Protein AF-A0A418D799-F1 (afdb_monomer)

Foldseek 3Di:
DLCQLQPPDLVCQQVVVRDNVSNVVVLVVVLVCLLVVAADAFAFNRLCQDPVVRGRFQVPSLVRGDDDPVLVQQHSHRLSRSLSSLVSNLVSLPPCVSQDDPSSVVSSVRRNVRHLAEYEYRPWQFWDAVVDTFTDDDDPVCDDPNVVSSSVSQVVQQCQDGRNRPGSHHYTHHGFQEEDDADPDPDDDLVVSLVVRLVRQVVSLPDPVGGDDHDRDGGYDDDPVQQPDPVSVVSVVSSVVVCVVVPDDDDHVVPPDGDD

Mean predicted aligned error: 4.35 Å

Radius of gyration: 18.44 Å; Cα contacts (8 Å, |Δi|>4): 401; chains: 1; bounding box: 43×44×49 Å

Solvent-accessible surface area (backbone atoms only — not comparable to full-atom values): 14493 Å² total; per-residue (Å²): 75,34,26,49,43,19,30,95,48,67,66,17,35,32,66,68,57,49,41,73,74,28,30,60,53,42,50,53,53,50,52,50,42,28,66,73,67,46,78,44,56,21,30,21,22,59,48,36,56,33,82,89,80,72,43,64,33,69,75,58,38,42,78,67,42,53,68,59,76,95,50,47,85,35,54,54,52,62,50,28,32,31,41,51,10,38,49,54,48,50,64,68,63,64,52,64,87,78,38,86,44,73,67,36,44,51,33,49,53,50,27,56,52,32,32,64,37,28,30,34,60,60,96,44,42,34,31,34,50,73,97,42,79,42,74,50,92,69,53,84,84,44,41,68,73,44,36,51,53,53,51,50,29,46,52,49,37,43,62,13,70,50,63,84,46,96,56,59,57,44,26,35,27,52,43,44,57,34,76,55,78,67,79,88,59,94,80,73,62,58,68,62,49,32,55,48,53,45,48,54,48,57,54,44,60,77,37,93,79,46,66,52,80,90,56,100,63,80,44,75,40,69,63,71,80,62,39,79,44,71,74,48,39,48,39,56,54,50,30,52,51,49,39,44,74,74,69,50,84,89,83,55,78,94,70,54,88,71,67,126

Structure (mmCIF, N/CA/C/O backbone):
data_AF-A0A418D799-F1
#
_entry.id   AF-A0A418D799-F1
#
loop_
_atom_site.group_PDB
_atom_site.id
_atom_site.type_symbol
_atom_site.label_atom_id
_atom_site.label_alt_id
_atom_site.label_comp_id
_atom_site.label_asym_id
_atom_site.label_entity_id
_atom_site.label_seq_id
_atom_site.pdbx_PDB_ins_code
_atom_site.Cartn_x
_atom_site.Cartn_y
_atom_site.Cartn_z
_atom_site.occupancy
_atom_site.B_iso_or_equiv
_atom_site.auth_seq_id
_atom_site.auth_comp_id
_atom_site.auth_asym_id
_atom_site.auth_atom_id
_atom_site.pdbx_PDB_model_num
ATOM 1 N N . SER A 1 1 ? 5.001 -4.740 -0.977 1.00 80.88 1 SER A N 1
ATOM 2 C CA . SER A 1 1 ? 6.138 -4.333 -1.824 1.00 80.88 1 SER A CA 1
ATOM 3 C C . SER A 1 1 ? 6.707 -5.580 -2.475 1.00 80.88 1 SER A C 1
ATOM 5 O O . SER A 1 1 ? 6.691 -6.620 -1.820 1.00 80.88 1 SER A O 1
ATOM 7 N N . GLY A 1 2 ? 7.163 -5.508 -3.728 1.00 79.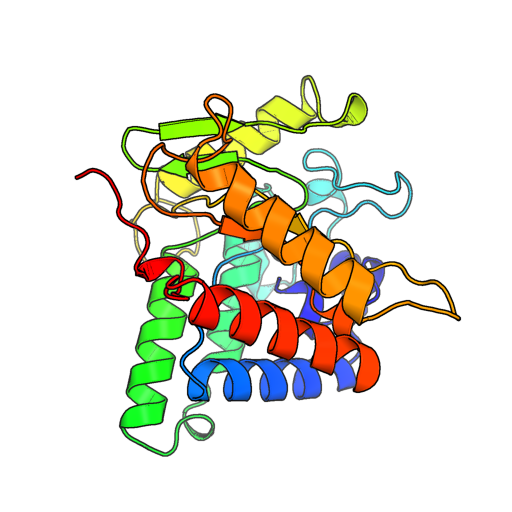19 2 GLY A N 1
ATOM 8 C CA . GLY A 1 2 ? 7.756 -6.660 -4.426 1.00 79.19 2 GLY A CA 1
ATOM 9 C C . GLY A 1 2 ? 9.005 -7.211 -3.723 1.00 79.19 2 GLY A C 1
ATOM 10 O O . GLY A 1 2 ? 9.213 -8.420 -3.670 1.00 79.19 2 GLY A O 1
ATOM 11 N N . TYR A 1 3 ? 9.732 -6.325 -3.049 1.00 81.44 3 TYR A N 1
ATOM 12 C CA . TYR A 1 3 ? 10.806 -6.566 -2.091 1.00 81.44 3 TYR A CA 1
ATOM 13 C C . TYR A 1 3 ? 10.576 -7.758 -1.152 1.00 81.44 3 TYR A C 1
ATOM 15 O O . TYR A 1 3 ? 11.492 -8.555 -0.954 1.00 81.44 3 TYR A O 1
ATOM 23 N N . ASN A 1 4 ? 9.356 -7.931 -0.631 1.00 83.50 4 ASN A N 1
ATOM 24 C CA . ASN A 1 4 ? 9.053 -8.971 0.357 1.00 83.50 4 ASN A CA 1
ATOM 25 C C . ASN A 1 4 ? 9.275 -10.393 -0.188 1.00 83.50 4 ASN A C 1
ATOM 27 O O . ASN A 1 4 ? 9.565 -11.303 0.583 1.00 83.50 4 ASN A O 1
ATOM 31 N N . PHE A 1 5 ? 9.196 -10.585 -1.509 1.00 87.75 5 PHE A N 1
ATOM 32 C CA . PHE A 1 5 ? 9.493 -11.869 -2.151 1.00 87.75 5 PHE A CA 1
ATOM 33 C C . PHE A 1 5 ? 10.989 -12.209 -2.181 1.00 87.75 5 PHE A C 1
ATOM 35 O O . PHE A 1 5 ? 11.349 -13.354 -2.436 1.00 87.75 5 PHE A O 1
ATOM 42 N N . CYS A 1 6 ? 11.864 -11.234 -1.926 1.00 84.50 6 CYS A N 1
ATOM 43 C CA . CYS A 1 6 ? 13.313 -11.413 -1.903 1.00 84.50 6 CYS A CA 1
ATOM 44 C C . CYS A 1 6 ? 13.902 -11.515 -0.491 1.00 84.50 6 CYS A C 1
ATOM 46 O O . CYS A 1 6 ? 15.067 -11.895 -0.352 1.00 84.50 6 CYS A O 1
ATOM 48 N N . GLY A 1 7 ? 13.110 -11.229 0.546 1.00 80.31 7 GLY A N 1
ATOM 49 C CA . GLY A 1 7 ? 13.514 -11.268 1.951 1.00 80.31 7 GLY A CA 1
ATOM 50 C C . GLY A 1 7 ? 13.282 -9.942 2.675 1.00 80.31 7 GLY A C 1
ATOM 51 O O . GLY A 1 7 ? 12.790 -8.983 2.094 1.00 80.31 7 GLY A O 1
ATOM 52 N N . GLN A 1 8 ? 13.643 -9.904 3.960 1.00 67.81 8 GLN A N 1
ATOM 53 C CA . GLN A 1 8 ? 13.502 -8.726 4.833 1.00 67.81 8 GLN A CA 1
ATOM 54 C C . GLN A 1 8 ? 14.757 -7.836 4.888 1.00 67.81 8 GLN A C 1
ATOM 56 O O . GLN A 1 8 ? 14.829 -6.918 5.701 1.00 67.81 8 GLN A O 1
ATOM 61 N N . GLU A 1 9 ? 15.742 -8.095 4.031 1.00 68.94 9 GLU A N 1
ATOM 62 C CA . GLU A 1 9 ? 16.960 -7.292 3.909 1.00 68.94 9 GLU A CA 1
ATOM 63 C C . GLU A 1 9 ? 16.830 -6.392 2.679 1.00 68.94 9 GLU A C 1
ATOM 65 O O . GLU A 1 9 ? 16.842 -6.906 1.560 1.00 68.94 9 GLU A O 1
ATOM 70 N N . THR A 1 10 ? 16.720 -5.068 2.842 1.00 62.09 10 THR A N 1
ATOM 71 C CA . THR A 1 10 ? 16.542 -4.127 1.714 1.00 62.09 10 THR A CA 1
ATOM 72 C C . THR A 1 10 ? 17.578 -4.332 0.602 1.00 62.09 10 THR A C 1
ATOM 74 O O . THR A 1 10 ? 17.259 -4.264 -0.586 1.00 62.09 10 THR A O 1
ATOM 77 N N . ASP A 1 11 ? 18.814 -4.670 0.967 1.00 71.44 11 ASP A N 1
ATOM 78 C CA . ASP A 1 11 ? 19.890 -4.937 0.011 1.00 71.44 11 ASP A CA 1
ATOM 79 C C . ASP A 1 11 ? 19.620 -6.147 -0.899 1.00 71.44 11 ASP A C 1
ATOM 81 O O . ASP A 1 11 ? 20.189 -6.221 -1.995 1.00 71.44 11 ASP A O 1
ATOM 85 N N . ALA A 1 12 ? 18.761 -7.083 -0.483 1.00 73.44 12 ALA A N 1
ATOM 86 C CA . ALA A 1 12 ? 18.434 -8.284 -1.241 1.00 73.44 12 ALA A CA 1
ATOM 87 C C . ALA A 1 12 ? 17.726 -7.940 -2.554 1.00 73.44 12 ALA A C 1
ATOM 89 O O . ALA A 1 12 ? 18.164 -8.393 -3.611 1.00 73.44 12 ALA A O 1
ATOM 90 N N . ILE A 1 13 ? 16.687 -7.099 -2.527 1.00 72.06 13 ILE A N 1
ATOM 91 C CA . ILE A 1 13 ? 15.975 -6.720 -3.758 1.00 72.06 13 ILE A CA 1
ATOM 92 C C . ILE A 1 13 ? 16.814 -5.771 -4.616 1.00 72.06 13 ILE A C 1
ATOM 94 O O . ILE A 1 13 ? 16.947 -5.984 -5.818 1.00 72.06 13 ILE A O 1
ATOM 98 N N . VAL A 1 14 ? 17.469 -4.782 -3.994 1.00 76.88 14 VAL A N 1
ATOM 99 C CA . VAL A 1 14 ? 18.254 -3.751 -4.696 1.00 76.88 14 VAL A CA 1
ATOM 100 C C . VAL A 1 14 ? 19.392 -4.374 -5.507 1.00 76.88 14 VAL A C 1
ATOM 102 O O . VAL A 1 14 ? 19.740 -3.879 -6.579 1.00 76.88 14 VAL A O 1
ATOM 105 N N . ASN A 1 15 ? 19.949 -5.491 -5.031 1.00 81.12 15 ASN A N 1
ATOM 106 C CA . ASN A 1 15 ? 21.057 -6.187 -5.678 1.00 81.12 15 ASN A CA 1
ATOM 107 C C . ASN A 1 15 ? 20.672 -7.505 -6.370 1.00 81.12 15 ASN A C 1
ATOM 109 O O . ASN A 1 15 ? 21.580 -8.177 -6.868 1.00 81.12 15 ASN A O 1
ATOM 113 N N . LEU A 1 16 ? 19.383 -7.870 -6.407 1.00 80.88 16 LEU A N 1
ATOM 114 C CA . LEU A 1 16 ? 18.879 -9.175 -6.870 1.00 80.88 16 LEU A CA 1
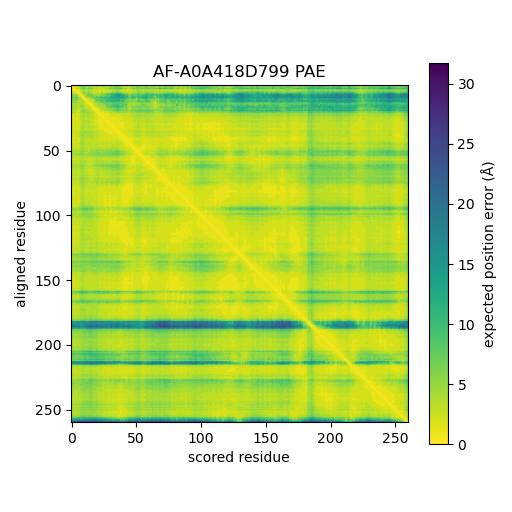ATOM 115 C C . LEU A 1 16 ? 19.523 -10.377 -6.146 1.00 80.88 16 LEU A C 1
ATOM 117 O O . LEU A 1 16 ? 19.785 -11.421 -6.737 1.00 80.88 16 LEU A O 1
ATOM 121 N N . LYS A 1 17 ? 19.800 -10.228 -4.849 1.00 83.56 17 LYS A N 1
ATOM 122 C CA . LYS A 1 17 ? 20.312 -11.274 -3.949 1.00 83.56 17 LYS A CA 1
ATOM 123 C C . LYS A 1 17 ? 19.181 -11.855 -3.096 1.00 83.56 17 LYS A C 1
ATOM 125 O O . LYS A 1 17 ? 19.252 -11.858 -1.871 1.00 83.56 17 LYS A O 1
ATOM 130 N N . CYS A 1 18 ? 18.118 -12.290 -3.760 1.00 82.25 18 CYS A N 1
ATOM 131 C CA . CYS A 1 18 ? 16.901 -12.767 -3.117 1.00 82.25 18 CYS A CA 1
ATOM 132 C C . CYS A 1 18 ? 17.140 -14.093 -2.381 1.00 82.25 18 CYS A C 1
ATOM 134 O O . CYS A 1 18 ? 17.781 -14.994 -2.920 1.00 8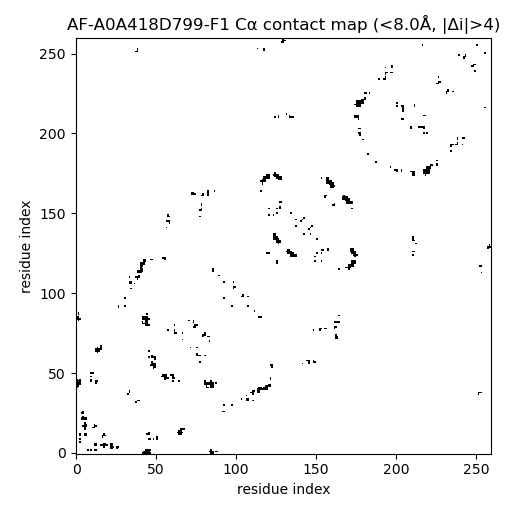2.25 18 CYS A O 1
ATOM 136 N N . ASN A 1 19 ? 16.602 -14.225 -1.166 1.00 84.50 19 ASN A N 1
ATOM 137 C CA . ASN A 1 19 ? 16.543 -15.505 -0.465 1.00 84.50 19 ASN A CA 1
ATOM 138 C C . ASN A 1 19 ? 15.403 -16.350 -1.063 1.00 84.50 19 ASN A C 1
ATOM 140 O O . ASN A 1 19 ? 14.245 -15.963 -0.902 1.00 84.50 19 ASN A O 1
ATOM 144 N N . PRO A 1 20 ? 15.678 -17.509 -1.691 1.00 80.19 20 PRO A N 1
ATOM 145 C CA . PRO A 1 20 ? 14.628 -18.330 -2.292 1.00 80.19 20 PRO A CA 1
ATOM 146 C C . PRO A 1 20 ? 13.534 -18.747 -1.298 1.00 80.19 20 PRO A C 1
ATOM 148 O O . PRO A 1 20 ? 12.362 -18.763 -1.653 1.00 80.19 20 PRO A O 1
ATOM 151 N N . ALA A 1 21 ? 13.886 -18.999 -0.031 1.00 85.31 21 ALA A N 1
ATOM 152 C CA . ALA A 1 21 ? 12.919 -19.389 1.001 1.00 85.31 21 ALA A CA 1
ATOM 153 C C . ALA A 1 21 ? 11.958 -18.251 1.404 1.00 85.31 21 ALA A C 1
ATOM 155 O O . ALA A 1 21 ? 10.887 -18.503 1.965 1.00 85.31 21 ALA A O 1
ATOM 156 N N . ALA A 1 22 ? 12.327 -16.995 1.127 1.00 87.00 22 ALA A N 1
ATOM 157 C CA . ALA A 1 22 ? 11.457 -15.852 1.383 1.00 87.00 22 ALA A CA 1
ATOM 158 C C . ALA A 1 22 ? 10.265 -15.821 0.421 1.00 87.00 22 ALA A C 1
ATOM 160 O O . ALA A 1 22 ? 9.172 -15.440 0.836 1.00 87.00 22 ALA A O 1
ATOM 161 N N . TYR A 1 23 ? 10.458 -16.263 -0.827 1.00 90.25 23 TYR A N 1
ATOM 162 C CA . TYR A 1 23 ? 9.418 -16.233 -1.851 1.00 90.25 23 TYR A CA 1
ATOM 163 C C . TYR A 1 23 ? 8.204 -17.072 -1.447 1.00 90.25 23 TYR A C 1
ATOM 165 O O . TYR A 1 23 ? 7.097 -16.543 -1.373 1.00 90.25 23 TYR A O 1
ATOM 173 N N . ASP A 1 24 ? 8.417 -18.350 -1.122 1.00 90.62 24 ASP A N 1
ATOM 174 C CA . ASP A 1 24 ? 7.328 -19.277 -0.792 1.00 90.62 24 ASP A CA 1
ATOM 175 C C . ASP A 1 24 ? 6.557 -18.818 0.447 1.00 90.62 24 ASP A C 1
ATOM 177 O O . ASP A 1 24 ? 5.327 -18.825 0.462 1.00 90.62 24 ASP A O 1
ATOM 181 N N . THR A 1 25 ? 7.278 -18.349 1.470 1.00 90.19 25 THR A N 1
ATOM 182 C CA . THR A 1 25 ? 6.668 -17.831 2.700 1.00 90.19 25 THR A CA 1
ATOM 183 C C . THR A 1 25 ? 5.824 -16.587 2.411 1.00 90.19 25 THR A C 1
ATOM 185 O O . THR A 1 25 ? 4.674 -16.502 2.842 1.00 90.19 25 THR A O 1
ATOM 188 N N . ALA A 1 26 ? 6.365 -15.630 1.649 1.00 91.75 26 ALA A N 1
ATOM 189 C CA . ALA A 1 26 ? 5.648 -14.416 1.273 1.00 91.75 26 ALA A CA 1
ATOM 190 C C . ALA A 1 26 ? 4.410 -14.730 0.419 1.00 91.75 26 ALA A C 1
ATOM 192 O O . ALA A 1 26 ? 3.346 -14.164 0.666 1.00 91.75 26 ALA A O 1
ATOM 193 N N . LEU A 1 27 ? 4.520 -15.659 -0.537 1.00 94.62 27 LEU A N 1
ATOM 194 C CA . LEU A 1 27 ? 3.404 -16.082 -1.380 1.00 94.62 27 LEU A CA 1
ATOM 195 C C . LEU A 1 27 ? 2.298 -16.746 -0.555 1.00 94.62 27 LEU A C 1
ATOM 197 O O . LEU A 1 27 ? 1.133 -16.380 -0.695 1.00 94.62 27 LEU A O 1
ATOM 201 N N . GLN A 1 28 ? 2.645 -17.676 0.337 1.00 94.31 28 GLN A N 1
ATOM 202 C CA . GLN A 1 28 ? 1.670 -18.347 1.201 1.00 94.31 28 GLN A CA 1
ATOM 203 C C . GLN A 1 28 ? 0.916 -17.353 2.092 1.00 94.31 28 GLN A C 1
ATOM 205 O O . GLN A 1 28 ? -0.315 -17.396 2.156 1.00 94.31 28 GLN A O 1
ATOM 210 N N . LEU A 1 29 ? 1.631 -16.423 2.734 1.00 93.62 29 LEU A N 1
ATOM 211 C CA . LEU A 1 29 ? 1.022 -15.387 3.574 1.00 93.62 29 LEU A CA 1
ATOM 212 C C . LEU A 1 29 ? 0.134 -14.440 2.760 1.00 93.62 29 LEU A C 1
ATOM 214 O O . LEU A 1 29 ? -0.955 -14.076 3.209 1.00 93.62 29 LEU A O 1
ATOM 218 N N . LEU A 1 30 ? 0.565 -14.063 1.555 1.00 95.94 30 LEU A N 1
ATOM 219 C CA . LEU A 1 30 ? -0.204 -13.204 0.661 1.00 95.94 30 LEU A CA 1
ATOM 220 C C . LEU A 1 30 ? -1.504 -13.880 0.205 1.00 95.94 30 LEU A C 1
ATOM 222 O O . LEU A 1 30 ? -2.572 -13.276 0.289 1.00 95.94 30 LEU A O 1
ATOM 226 N N . VAL A 1 31 ? -1.433 -15.143 -0.221 1.00 97.44 31 VAL A N 1
ATOM 227 C CA . VAL A 1 31 ? -2.607 -15.929 -0.630 1.00 97.44 31 VAL A CA 1
ATOM 228 C C . VAL A 1 31 ? -3.570 -16.100 0.541 1.00 97.44 31 VAL A C 1
ATOM 230 O O . VAL A 1 31 ? -4.765 -15.857 0.383 1.00 97.44 31 VAL A O 1
ATOM 233 N N . TRP A 1 32 ? -3.065 -16.449 1.729 1.00 96.94 32 TRP A N 1
ATOM 234 C CA . TRP A 1 32 ? -3.885 -16.545 2.939 1.00 96.94 32 TRP A CA 1
ATOM 235 C C . TRP A 1 32 ? -4.595 -15.220 3.254 1.00 96.94 32 TRP A C 1
ATOM 237 O O . TRP A 1 32 ? -5.800 -15.206 3.496 1.00 96.94 32 TRP A O 1
ATOM 247 N N . THR A 1 33 ? -3.873 -14.101 3.158 1.00 96.00 33 THR A N 1
ATOM 248 C CA . THR A 1 33 ? -4.402 -12.746 3.385 1.00 96.00 33 THR A CA 1
ATOM 249 C C . THR A 1 33 ? -5.538 -12.416 2.414 1.00 96.00 33 THR A C 1
ATOM 251 O O . THR A 1 33 ? -6.585 -11.913 2.824 1.00 96.00 33 THR A O 1
ATOM 254 N N . ILE A 1 34 ? -5.374 -12.749 1.131 1.00 97.75 34 ILE A N 1
ATOM 255 C CA . ILE A 1 34 ? -6.402 -12.534 0.104 1.00 97.75 34 ILE A CA 1
ATOM 256 C C . ILE A 1 34 ? -7.634 -13.406 0.375 1.00 97.75 34 ILE A C 1
ATOM 258 O O . ILE A 1 34 ? -8.756 -12.898 0.350 1.00 97.75 34 ILE A O 1
ATOM 262 N N . LYS A 1 35 ? -7.450 -14.696 0.691 1.00 97.56 35 LYS A N 1
ATOM 263 C CA . LYS A 1 35 ? -8.562 -15.611 1.014 1.00 97.56 35 LYS A CA 1
ATOM 264 C C . LYS A 1 35 ? -9.325 -15.192 2.274 1.00 97.56 35 LYS A C 1
ATOM 266 O O . LYS A 1 35 ? -10.529 -15.410 2.357 1.00 97.56 35 LYS A O 1
ATOM 271 N N . ALA A 1 36 ? -8.657 -14.533 3.220 1.00 96.06 36 ALA A N 1
ATOM 272 C CA . ALA A 1 36 ? -9.285 -13.941 4.400 1.00 96.06 36 ALA A CA 1
ATOM 273 C C . ALA A 1 36 ? -10.098 -12.659 4.100 1.00 96.06 36 ALA A C 1
ATOM 275 O O . ALA A 1 36 ? -10.706 -12.091 5.004 1.00 96.06 36 ALA A O 1
ATOM 276 N N . GLY A 1 37 ? -10.140 -12.199 2.843 1.00 94.88 37 GLY A N 1
ATOM 277 C CA . GLY A 1 37 ? -10.947 -11.056 2.402 1.00 94.88 37 GLY A CA 1
ATOM 278 C C . GLY A 1 37 ? -10.227 -9.705 2.453 1.00 94.88 37 GLY A C 1
ATOM 279 O O . GLY A 1 37 ? -10.831 -8.672 2.141 1.00 94.88 37 GLY A O 1
ATOM 280 N N . HIS A 1 38 ? -8.939 -9.679 2.800 1.00 96.38 38 HIS A N 1
ATOM 281 C CA . HIS A 1 38 ? -8.152 -8.451 2.754 1.00 96.38 38 HIS A CA 1
ATOM 282 C C . HIS A 1 38 ? -7.898 -8.006 1.307 1.00 96.38 38 HIS A C 1
ATOM 284 O O . HIS A 1 38 ? -7.817 -8.814 0.382 1.00 96.38 38 HIS A O 1
ATOM 290 N N . MET A 1 39 ? -7.774 -6.694 1.111 1.00 95.50 39 MET A N 1
ATOM 291 C CA . MET A 1 39 ? -7.302 -6.130 -0.153 1.00 95.50 39 MET A CA 1
ATOM 292 C C . MET A 1 39 ? -5.773 -6.051 -0.165 1.00 95.50 39 MET A C 1
ATOM 294 O O . MET A 1 39 ? -5.137 -5.979 0.888 1.00 95.50 39 MET A O 1
ATOM 298 N N . ILE A 1 40 ? -5.198 -5.951 -1.359 1.00 96.88 40 ILE A N 1
ATOM 299 C CA . ILE A 1 40 ? -3.782 -5.623 -1.555 1.00 96.88 40 ILE A CA 1
ATOM 300 C C . ILE A 1 40 ? -3.661 -4.342 -2.384 1.00 96.88 40 ILE A C 1
ATOM 302 O O . ILE A 1 40 ? -4.551 -4.021 -3.173 1.00 96.88 40 ILE A O 1
ATOM 306 N N . ALA A 1 41 ? -2.570 -3.606 -2.191 1.00 97.56 41 ALA A N 1
ATOM 307 C CA . ALA A 1 41 ? -2.285 -2.346 -2.873 1.00 97.56 41 ALA A CA 1
ATOM 308 C C . ALA A 1 41 ? -0.789 -2.249 -3.205 1.00 97.56 41 ALA A C 1
ATOM 310 O O . ALA A 1 41 ? 0.050 -2.866 -2.538 1.00 97.56 41 ALA A O 1
ATOM 311 N N . ALA A 1 42 ? -0.445 -1.463 -4.224 1.00 97.75 42 ALA A N 1
ATOM 312 C CA . ALA A 1 42 ? 0.937 -1.293 -4.649 1.00 97.75 42 ALA A CA 1
ATOM 313 C C . ALA A 1 42 ? 1.758 -0.513 -3.607 1.00 97.75 42 ALA A C 1
ATOM 315 O O . ALA A 1 42 ? 1.347 0.539 -3.115 1.00 97.75 42 ALA A O 1
ATOM 316 N N . HIS A 1 43 ? 2.955 -1.014 -3.295 1.00 96.81 43 HIS A N 1
ATOM 317 C CA . HIS A 1 43 ? 3.896 -0.377 -2.366 1.00 96.81 43 HIS A CA 1
ATOM 318 C C . HIS A 1 43 ? 5.342 -0.493 -2.867 1.00 96.81 43 HIS A C 1
ATOM 320 O O . HIS A 1 43 ? 6.245 -0.865 -2.119 1.00 96.81 43 HIS A O 1
ATOM 326 N N . SER A 1 44 ? 5.520 -0.239 -4.166 1.00 95.31 44 SER A N 1
ATOM 327 C CA . SER A 1 44 ? 6.795 -0.311 -4.890 1.00 95.31 44 SER A CA 1
ATOM 328 C C . SER A 1 44 ? 7.438 -1.705 -4.948 1.00 95.31 44 SER A C 1
ATOM 330 O O . SER A 1 44 ? 6.953 -2.653 -4.320 1.00 95.31 44 SER A O 1
ATOM 332 N N . ASP A 1 45 ? 8.479 -1.857 -5.768 1.00 92.00 45 ASP A N 1
ATOM 333 C CA . ASP A 1 45 ? 9.306 -3.066 -5.830 1.00 92.00 45 ASP A CA 1
ATOM 334 C C . ASP A 1 45 ? 10.432 -2.994 -4.797 1.00 92.00 45 ASP A C 1
ATOM 336 O O . ASP A 1 45 ? 10.636 -3.941 -4.058 1.00 92.00 45 ASP A O 1
ATOM 340 N N . SER A 1 46 ? 11.127 -1.859 -4.691 1.00 89.75 46 SER A N 1
ATOM 341 C CA . SER A 1 46 ? 12.344 -1.711 -3.871 1.00 89.75 46 SER A CA 1
ATOM 342 C C . SER A 1 46 ? 12.134 -1.090 -2.484 1.00 89.75 46 SER A C 1
ATOM 344 O O . SER A 1 46 ? 13.084 -0.953 -1.715 1.00 89.75 46 SER A O 1
ATOM 346 N N . HIS A 1 47 ? 10.919 -0.619 -2.189 1.00 92.12 47 HIS A N 1
ATOM 347 C CA . HIS A 1 47 ? 10.588 0.275 -1.072 1.00 92.12 47 HIS A CA 1
ATOM 348 C C . HIS A 1 47 ? 11.347 1.626 -1.086 1.00 92.12 47 HIS A C 1
ATOM 350 O O . HIS A 1 47 ? 11.178 2.450 -0.188 1.00 92.12 47 HIS A O 1
ATOM 356 N N . PHE A 1 48 ? 12.193 1.885 -2.089 1.00 92.62 48 PHE A N 1
ATOM 357 C CA . PHE A 1 48 ? 13.089 3.044 -2.162 1.00 92.62 48 PHE A CA 1
ATOM 358 C C . PHE A 1 48 ? 13.973 3.252 -0.927 1.00 92.62 48 PHE A C 1
ATOM 360 O O . PHE A 1 48 ? 14.465 4.359 -0.735 1.00 92.62 48 PHE A O 1
ATOM 367 N N . TYR A 1 49 ? 14.174 2.249 -0.071 1.00 89.69 49 TYR A N 1
ATOM 368 C CA . TYR A 1 49 ? 14.944 2.433 1.157 1.00 89.69 49 TYR A CA 1
ATOM 369 C C . TYR A 1 49 ? 16.447 2.432 0.858 1.00 89.69 49 TYR A C 1
ATOM 371 O O . TYR A 1 49 ? 16.991 1.450 0.362 1.00 89.69 49 TYR A O 1
ATOM 379 N N . ASP A 1 50 ? 17.120 3.537 1.167 1.00 88.94 50 ASP A N 1
ATOM 380 C CA . ASP A 1 50 ? 18.572 3.649 1.095 1.00 88.94 50 ASP A CA 1
ATOM 381 C C . ASP A 1 50 ? 19.164 3.292 2.462 1.00 88.94 50 ASP A C 1
ATOM 383 O O . ASP A 1 50 ? 19.102 4.075 3.415 1.00 88.94 50 ASP A O 1
ATOM 387 N N . ALA A 1 51 ? 19.755 2.099 2.556 1.00 84.19 51 ALA A N 1
ATOM 388 C CA . ALA A 1 51 ? 20.375 1.606 3.783 1.00 84.19 51 ALA A CA 1
ATOM 389 C C . ALA A 1 51 ? 21.546 2.481 4.262 1.00 84.19 51 ALA A C 1
ATOM 391 O O . ALA A 1 51 ? 21.810 2.534 5.462 1.00 84.19 51 ALA A O 1
ATOM 392 N N . ARG A 1 52 ? 22.232 3.200 3.359 1.00 85.06 52 ARG A N 1
ATOM 393 C CA . ARG A 1 52 ? 23.337 4.102 3.728 1.00 85.06 52 ARG A CA 1
ATOM 394 C C . ARG A 1 52 ? 22.819 5.385 4.359 1.00 85.06 52 ARG A C 1
ATOM 396 O O . ARG A 1 52 ? 23.441 5.907 5.278 1.00 85.06 52 ARG A O 1
ATOM 403 N N . ALA A 1 53 ? 21.701 5.890 3.851 1.00 85.75 53 ALA A N 1
ATOM 404 C CA . ALA A 1 53 ? 21.079 7.107 4.350 1.00 85.75 53 ALA A CA 1
ATOM 405 C C . ALA A 1 53 ? 20.166 6.849 5.566 1.00 85.75 53 ALA A C 1
ATOM 407 O O . ALA A 1 53 ? 19.945 7.747 6.376 1.00 85.75 53 ALA A O 1
ATOM 408 N N . GLY A 1 54 ? 19.650 5.624 5.719 1.00 87.31 54 GLY A N 1
ATOM 409 C CA . GLY A 1 54 ? 18.688 5.260 6.763 1.00 87.31 54 GLY A CA 1
ATOM 410 C C . GLY A 1 54 ? 17.268 5.755 6.470 1.00 87.31 54 GLY A C 1
ATOM 411 O O . GLY A 1 54 ? 16.464 5.948 7.385 1.00 87.31 54 GLY A O 1
ATOM 412 N N . PHE A 1 55 ? 16.954 6.028 5.202 1.00 89.31 55 PHE A N 1
ATOM 413 C CA . PHE A 1 55 ? 15.655 6.541 4.786 1.00 89.31 55 PHE A CA 1
ATOM 414 C C . PHE A 1 55 ? 15.286 6.194 3.345 1.00 89.31 55 PHE A C 1
ATOM 416 O O . PHE A 1 55 ? 16.148 5.857 2.541 1.00 89.31 55 PHE A O 1
ATOM 423 N N . CYS A 1 56 ? 13.998 6.321 3.000 1.00 93.12 56 CYS A N 1
ATOM 424 C CA . CYS A 1 56 ? 13.585 6.246 1.603 1.00 93.12 56 CYS A CA 1
ATOM 425 C C . CYS A 1 56 ? 14.177 7.400 0.779 1.00 93.12 56 CYS A C 1
ATOM 427 O O . CYS A 1 56 ? 14.091 8.547 1.207 1.00 93.12 56 CYS A O 1
ATOM 429 N N . ASN A 1 57 ? 14.721 7.116 -0.402 1.00 94.38 57 ASN A N 1
ATOM 430 C CA . ASN A 1 57 ? 15.328 8.096 -1.299 1.00 94.38 57 ASN A CA 1
ATOM 431 C C . ASN A 1 57 ? 14.880 7.832 -2.746 1.00 94.38 57 ASN A C 1
ATOM 433 O O . ASN A 1 57 ? 15.332 6.885 -3.394 1.00 94.38 57 ASN A O 1
ATOM 437 N N . TYR A 1 58 ? 13.966 8.661 -3.243 1.00 96.25 58 TYR A N 1
ATOM 438 C CA . TYR A 1 58 ? 13.331 8.477 -4.550 1.00 96.25 58 TYR A CA 1
ATOM 439 C C . TYR A 1 58 ? 14.223 8.944 -5.703 1.00 96.25 58 TYR A C 1
ATOM 441 O O . TYR A 1 58 ? 13.998 8.536 -6.838 1.00 96.25 58 TYR A O 1
ATOM 449 N N . LEU A 1 59 ? 15.231 9.777 -5.444 1.00 94.62 59 LEU A N 1
ATOM 450 C CA . LEU A 1 59 ? 16.187 10.220 -6.459 1.00 94.62 59 LEU A CA 1
ATOM 451 C C . LEU A 1 59 ? 17.290 9.184 -6.691 1.00 94.62 59 LEU A C 1
ATOM 453 O O . LEU A 1 59 ? 17.633 8.872 -7.831 1.00 94.62 59 LEU A O 1
ATOM 457 N N . THR A 1 60 ? 17.844 8.640 -5.610 1.00 92.44 60 THR A N 1
ATOM 458 C CA . THR A 1 60 ? 19.019 7.764 -5.661 1.00 92.44 60 THR A CA 1
ATOM 459 C C . THR A 1 60 ? 18.635 6.330 -5.984 1.00 92.44 60 THR A C 1
ATOM 461 O O . THR A 1 60 ? 19.241 5.720 -6.871 1.00 92.44 60 THR A O 1
ATOM 464 N N . MET A 1 61 ? 17.625 5.778 -5.303 1.00 91.75 61 MET A N 1
ATOM 465 C CA . MET A 1 61 ? 17.322 4.345 -5.383 1.00 91.75 61 MET A CA 1
ATOM 466 C C . MET A 1 61 ? 16.992 3.835 -6.790 1.00 91.75 61 MET A C 1
ATOM 468 O O . MET A 1 61 ? 17.508 2.771 -7.140 1.00 91.75 61 MET A O 1
ATOM 472 N N . PRO A 1 62 ? 16.260 4.572 -7.648 1.00 90.62 62 PRO A N 1
ATOM 473 C CA . PRO A 1 62 ? 16.098 4.221 -9.063 1.00 90.62 62 PRO A CA 1
ATOM 474 C C . PRO A 1 62 ? 17.400 3.924 -9.817 1.00 90.62 62 PRO A C 1
ATOM 476 O O . PRO A 1 62 ? 17.444 3.042 -10.674 1.00 90.62 62 PRO A O 1
ATOM 479 N N . SER A 1 63 ? 18.471 4.663 -9.512 1.00 87.62 63 SER A N 1
ATOM 480 C CA . SER A 1 63 ? 19.745 4.555 -10.232 1.00 87.62 63 SER A CA 1
ATOM 481 C C . SER A 1 63 ? 20.598 3.368 -9.780 1.00 87.62 63 SER A C 1
ATOM 483 O O . SER A 1 63 ? 21.361 2.822 -10.577 1.00 87.62 63 SER A O 1
ATOM 485 N N . VAL A 1 64 ? 20.448 2.945 -8.521 1.00 88.38 64 VAL A N 1
ATOM 486 C CA . VAL A 1 64 ? 21.249 1.870 -7.913 1.00 88.38 64 VAL A CA 1
ATOM 487 C C . VAL A 1 64 ? 20.515 0.533 -7.841 1.00 88.38 64 VAL A C 1
ATOM 489 O O . VAL A 1 64 ? 21.157 -0.505 -7.694 1.00 88.38 64 VAL A O 1
ATOM 492 N N . THR A 1 65 ? 19.189 0.538 -7.981 1.00 88.38 65 THR A N 1
ATOM 493 C CA . THR A 1 65 ? 18.377 -0.681 -7.977 1.00 88.38 65 THR A CA 1
ATOM 494 C C . THR A 1 65 ? 18.591 -1.462 -9.267 1.00 88.38 65 THR A C 1
ATOM 496 O O . THR A 1 65 ? 18.378 -0.968 -10.381 1.00 88.38 65 THR A O 1
ATOM 499 N N . LYS A 1 66 ? 19.007 -2.719 -9.119 1.00 90.50 66 LYS A N 1
ATOM 500 C CA . LYS A 1 66 ? 19.019 -3.681 -10.216 1.00 90.50 66 LYS A CA 1
ATOM 501 C C . LYS A 1 66 ? 17.594 -4.133 -10.503 1.00 90.50 66 LYS A C 1
ATOM 503 O O . LYS A 1 66 ? 16.861 -4.519 -9.601 1.00 90.50 66 LYS A O 1
ATOM 508 N N . VAL A 1 67 ? 17.224 -4.093 -11.776 1.00 90.69 67 VAL A N 1
ATOM 509 C CA . VAL A 1 67 ? 15.910 -4.519 -12.260 1.00 90.69 67 VAL A CA 1
ATOM 510 C C . VAL A 1 67 ? 16.083 -5.855 -12.965 1.00 90.69 67 VAL A C 1
ATOM 512 O O . VAL A 1 67 ? 17.004 -5.996 -13.765 1.00 90.69 67 VAL A O 1
ATOM 515 N N . GLU A 1 68 ? 15.222 -6.826 -12.662 1.00 89.25 68 GLU A N 1
ATOM 516 C CA . GLU A 1 68 ? 15.199 -8.102 -13.383 1.00 89.25 68 GLU A CA 1
ATOM 517 C C . GLU A 1 68 ? 14.916 -7.882 -14.867 1.00 89.25 68 GLU A C 1
ATOM 519 O O . GLU A 1 68 ? 14.058 -7.073 -15.225 1.00 89.25 68 GLU A O 1
ATOM 524 N N . ASP A 1 69 ? 15.583 -8.650 -15.728 1.00 92.25 69 ASP A N 1
ATOM 525 C CA . ASP A 1 69 ? 15.510 -8.478 -17.183 1.00 92.25 69 ASP A CA 1
ATOM 526 C C . ASP A 1 69 ? 14.067 -8.473 -17.706 1.00 92.25 69 ASP A C 1
ATOM 528 O O . ASP A 1 69 ? 13.712 -7.644 -18.546 1.00 92.25 69 ASP A O 1
ATOM 532 N N . LYS A 1 70 ? 13.194 -9.325 -17.148 1.00 92.50 70 LYS A N 1
ATOM 533 C CA . LYS A 1 70 ? 11.778 -9.394 -17.542 1.00 92.50 70 LYS A CA 1
ATOM 534 C C . LYS A 1 70 ? 10.989 -8.101 -17.290 1.00 92.50 70 LYS A C 1
ATOM 536 O O . LYS A 1 70 ? 9.991 -7.860 -17.966 1.00 92.50 70 LYS A O 1
ATOM 541 N N . TYR A 1 71 ? 11.446 -7.252 -16.369 1.00 93.62 71 TYR A N 1
ATOM 542 C CA . TYR A 1 71 ? 10.818 -5.972 -16.034 1.00 93.62 71 TYR A CA 1
ATOM 543 C C . TYR A 1 71 ? 11.594 -4.755 -16.548 1.00 93.62 71 TYR A C 1
ATOM 545 O O . TYR A 1 71 ? 11.140 -3.625 -16.366 1.00 93.62 71 TYR A O 1
ATOM 553 N N . ALA A 1 72 ? 12.748 -4.947 -17.195 1.00 92.88 72 ALA A N 1
ATOM 554 C CA . ALA A 1 72 ? 13.613 -3.848 -17.623 1.00 92.88 72 ALA A CA 1
ATOM 555 C C . ALA A 1 72 ? 12.905 -2.867 -18.575 1.00 92.88 72 ALA A C 1
ATOM 557 O O . ALA A 1 72 ? 13.130 -1.659 -18.498 1.00 92.88 72 ALA A O 1
ATOM 558 N N . LYS A 1 73 ? 12.002 -3.378 -19.425 1.00 95.62 73 LYS A N 1
ATOM 559 C CA . LYS A 1 73 ? 11.203 -2.561 -20.352 1.00 95.62 73 LYS A CA 1
ATOM 560 C C . LYS A 1 73 ? 10.280 -1.561 -19.650 1.00 95.62 73 LYS A C 1
ATOM 562 O O . LYS A 1 73 ? 9.947 -0.550 -20.248 1.00 95.62 73 LYS A O 1
ATOM 567 N N . CYS A 1 74 ? 9.909 -1.815 -18.394 1.00 95.25 74 CYS A N 1
ATOM 568 C CA . CYS A 1 74 ? 8.961 -0.983 -17.659 1.00 95.25 74 CYS A CA 1
ATOM 569 C C . CYS A 1 74 ? 9.559 0.347 -17.196 1.00 95.25 74 CYS A C 1
ATOM 571 O O . CYS A 1 74 ? 8.831 1.160 -16.654 1.00 95.25 74 CYS A O 1
ATOM 573 N N . GLY A 1 75 ? 10.866 0.566 -17.384 1.00 94.38 75 GLY A N 1
ATOM 574 C CA . GLY A 1 75 ? 11.569 1.765 -16.937 1.00 94.38 75 GLY A CA 1
ATOM 575 C C . GLY A 1 75 ? 12.272 1.566 -15.597 1.00 94.38 75 GLY A C 1
ATOM 576 O O . GLY A 1 75 ? 12.239 0.482 -15.012 1.00 94.38 75 GLY A O 1
ATOM 577 N N . LYS A 1 76 ? 12.949 2.617 -15.118 1.00 93.75 76 LYS A N 1
ATOM 578 C CA . LYS A 1 76 ? 13.690 2.631 -13.840 1.00 93.75 76 LYS A CA 1
ATOM 579 C C . LYS A 1 76 ? 13.264 3.736 -12.886 1.00 93.75 76 LYS A C 1
ATOM 581 O O . LYS A 1 76 ? 13.625 3.668 -11.720 1.00 93.75 76 LYS A O 1
ATOM 586 N N . ASP A 1 77 ? 12.514 4.722 -13.361 1.00 96.06 77 ASP A N 1
ATOM 587 C CA . ASP A 1 77 ? 12.020 5.819 -12.533 1.00 96.06 77 ASP A CA 1
ATOM 588 C C . ASP A 1 77 ? 11.117 5.323 -11.374 1.00 96.06 77 ASP A C 1
ATOM 590 O O . ASP A 1 77 ? 10.711 4.152 -11.336 1.00 96.06 77 ASP A O 1
ATOM 594 N N . PRO A 1 78 ? 10.808 6.190 -10.395 1.00 96.81 78 PRO A N 1
ATOM 595 C CA . PRO A 1 78 ? 10.038 5.779 -9.226 1.00 96.81 78 PRO A CA 1
ATOM 596 C C . PRO A 1 78 ? 8.623 5.270 -9.523 1.00 96.81 78 PRO A C 1
ATOM 598 O O . PRO A 1 78 ? 8.175 4.327 -8.876 1.00 96.81 78 PRO A O 1
ATOM 601 N N . TRP A 1 79 ? 7.903 5.834 -10.498 1.00 97.62 79 TRP A N 1
ATOM 602 C CA . TRP A 1 79 ? 6.570 5.319 -10.839 1.00 97.62 79 TRP A CA 1
ATOM 603 C C . TRP A 1 79 ? 6.658 3.953 -11.526 1.00 97.62 79 TRP A C 1
ATOM 605 O O . TRP A 1 79 ? 5.825 3.086 -11.272 1.00 97.62 79 TRP A O 1
ATOM 615 N N . SER A 1 80 ? 7.714 3.704 -12.299 1.00 96.88 80 SER A N 1
ATOM 616 C CA . SER A 1 80 ? 8.021 2.384 -12.846 1.00 96.88 80 SER A CA 1
ATOM 617 C C . SER A 1 80 ? 8.333 1.374 -11.740 1.00 96.88 80 SER A C 1
ATOM 619 O O . SER A 1 80 ? 7.924 0.224 -11.845 1.00 96.88 80 SER A O 1
ATOM 621 N N . ASP A 1 81 ? 8.992 1.770 -10.642 1.00 96.31 81 ASP A N 1
ATOM 622 C CA . ASP A 1 81 ? 9.198 0.883 -9.478 1.00 96.31 81 ASP A CA 1
ATOM 623 C C . ASP A 1 81 ? 7.878 0.452 -8.827 1.00 96.31 81 ASP A C 1
ATOM 625 O O . ASP A 1 81 ? 7.741 -0.698 -8.413 1.00 96.31 81 ASP A O 1
ATOM 629 N N . MET A 1 82 ? 6.877 1.337 -8.803 1.00 97.81 82 MET A N 1
ATOM 630 C CA . MET A 1 82 ? 5.515 0.990 -8.382 1.00 97.81 82 MET A CA 1
ATOM 631 C C . MET A 1 82 ? 4.896 -0.070 -9.295 1.00 97.81 82 MET A C 1
ATOM 633 O O . MET A 1 82 ? 4.368 -1.064 -8.793 1.00 97.81 82 MET A O 1
ATOM 637 N N . VAL A 1 83 ? 5.019 0.104 -10.616 1.00 97.56 83 VAL A N 1
ATOM 638 C CA . VAL A 1 83 ? 4.523 -0.860 -11.612 1.00 97.56 83 VAL A CA 1
ATOM 639 C C . VAL A 1 83 ? 5.228 -2.206 -11.491 1.00 97.56 83 VAL A C 1
ATOM 641 O O . VAL A 1 83 ? 4.554 -3.228 -11.400 1.00 97.56 83 VAL A O 1
ATOM 644 N N . ARG A 1 84 ? 6.563 -2.236 -11.418 1.00 96.12 84 ARG A N 1
ATOM 645 C CA . ARG A 1 84 ? 7.331 -3.487 -11.288 1.00 96.12 84 ARG A CA 1
ATOM 646 C C . ARG A 1 84 ? 6.962 -4.265 -10.028 1.00 96.12 84 ARG A C 1
ATOM 648 O O . ARG A 1 84 ? 6.786 -5.479 -10.092 1.00 96.12 84 ARG A O 1
ATOM 655 N N . GLY A 1 85 ? 6.786 -3.571 -8.902 1.00 95.00 85 GLY A N 1
ATOM 656 C CA . GLY A 1 85 ? 6.372 -4.203 -7.651 1.00 95.00 85 GLY A CA 1
ATOM 657 C C . GLY A 1 85 ? 4.979 -4.826 -7.748 1.00 95.00 85 GLY A C 1
ATOM 658 O O . GLY A 1 85 ? 4.766 -5.926 -7.239 1.00 95.00 85 GLY A O 1
ATOM 659 N N . ALA A 1 86 ? 4.045 -4.153 -8.428 1.00 97.38 86 ALA A N 1
ATOM 660 C CA . ALA A 1 86 ? 2.714 -4.688 -8.695 1.00 97.38 86 ALA A CA 1
ATOM 661 C C . ALA A 1 86 ? 2.751 -5.877 -9.669 1.00 97.38 86 ALA A C 1
ATOM 663 O O . ALA A 1 86 ? 2.165 -6.907 -9.360 1.00 97.38 86 ALA A O 1
ATOM 664 N N . LEU A 1 87 ? 3.514 -5.799 -10.766 1.00 96.38 87 LEU A N 1
ATOM 665 C CA . LEU A 1 87 ? 3.705 -6.922 -11.697 1.00 96.38 87 LEU A CA 1
ATOM 666 C C . LEU A 1 87 ? 4.254 -8.158 -10.995 1.00 96.38 87 LEU A C 1
ATOM 668 O O . LEU A 1 87 ? 3.752 -9.252 -11.205 1.00 96.38 87 LEU A O 1
ATOM 672 N N . ARG A 1 88 ? 5.258 -7.996 -10.126 1.00 94.06 88 ARG A N 1
ATOM 673 C CA . ARG A 1 88 ? 5.829 -9.121 -9.377 1.00 94.06 88 ARG A CA 1
ATOM 674 C C . ARG A 1 88 ? 4.789 -9.816 -8.504 1.00 94.06 88 ARG A C 1
ATOM 676 O O . ARG A 1 88 ? 4.821 -11.038 -8.387 1.00 94.06 88 ARG A O 1
ATOM 683 N N . ILE A 1 89 ? 3.903 -9.043 -7.880 1.00 95.62 89 ILE A N 1
ATOM 684 C CA . ILE A 1 89 ? 2.806 -9.587 -7.082 1.00 95.62 89 ILE A CA 1
ATOM 685 C C . ILE A 1 89 ? 1.785 -10.288 -7.988 1.00 95.62 89 ILE A C 1
ATOM 687 O O . ILE A 1 89 ? 1.411 -11.416 -7.691 1.00 95.62 89 ILE A O 1
ATOM 691 N N . ASP A 1 90 ? 1.370 -9.657 -9.084 1.00 96.38 90 ASP A N 1
ATOM 692 C CA . ASP A 1 90 ? 0.395 -10.211 -10.031 1.00 96.38 90 ASP A CA 1
ATOM 693 C C . ASP A 1 90 ? 0.893 -11.535 -10.648 1.00 96.38 90 ASP A C 1
ATOM 695 O O . ASP A 1 90 ? 0.225 -12.563 -10.554 1.00 96.38 90 ASP A O 1
ATOM 699 N N . ASP A 1 91 ? 2.144 -11.560 -11.127 1.00 94.81 91 ASP A N 1
ATOM 700 C CA . ASP A 1 91 ? 2.834 -12.757 -11.630 1.00 94.81 91 ASP A CA 1
ATOM 701 C C . ASP A 1 91 ? 2.820 -13.903 -10.601 1.00 94.81 91 ASP A C 1
ATOM 703 O O . ASP A 1 91 ? 2.621 -15.065 -10.955 1.00 94.81 91 ASP A O 1
ATOM 707 N N . ALA A 1 92 ? 3.047 -13.592 -9.320 1.00 93.88 92 ALA A N 1
ATOM 708 C CA . ALA A 1 92 ? 3.073 -14.589 -8.252 1.00 93.88 92 ALA A CA 1
ATOM 709 C C . ALA A 1 92 ? 1.675 -15.158 -7.942 1.00 93.88 92 ALA A C 1
ATOM 711 O O . ALA A 1 92 ? 1.549 -16.319 -7.553 1.00 93.88 92 ALA A O 1
ATOM 712 N N . LEU A 1 93 ? 0.624 -14.356 -8.129 1.00 96.19 93 LEU A N 1
ATOM 713 C CA . LEU A 1 93 ? -0.770 -14.740 -7.890 1.00 96.19 93 LEU A CA 1
ATOM 714 C C . LEU A 1 93 ? -1.416 -15.446 -9.094 1.00 96.19 93 LEU A C 1
ATOM 716 O O . LEU A 1 93 ? -2.462 -16.079 -8.937 1.00 96.19 93 LEU A O 1
ATOM 720 N N . ALA A 1 94 ? -0.784 -15.401 -10.269 1.00 94.69 94 ALA A N 1
ATOM 721 C CA . ALA A 1 94 ? -1.310 -15.966 -11.510 1.00 94.69 94 ALA A CA 1
ATOM 722 C C . ALA A 1 94 ? -1.473 -17.499 -11.501 1.00 94.69 94 ALA A C 1
ATOM 724 O O . ALA A 1 94 ? -2.168 -18.044 -12.358 1.00 94.69 94 ALA A O 1
ATOM 725 N N . ASN A 1 95 ? -0.859 -18.217 -10.553 1.00 93.19 95 ASN A N 1
ATOM 726 C CA . ASN A 1 95 ? -1.006 -19.668 -10.460 1.00 93.19 95 ASN A CA 1
ATOM 727 C C . ASN A 1 95 ? -2.436 -20.063 -10.038 1.00 93.19 95 ASN A C 1
ATOM 729 O O . ASN A 1 95 ? -2.832 -19.898 -8.884 1.00 93.19 95 ASN A O 1
ATOM 733 N N . GLU A 1 96 ? -3.193 -20.655 -10.965 1.00 89.12 96 GLU A N 1
ATOM 734 C CA . GLU A 1 96 ? -4.583 -21.073 -10.749 1.00 89.12 96 GLU A CA 1
ATOM 735 C C . GLU A 1 96 ? -4.749 -22.102 -9.624 1.00 89.12 96 GLU A C 1
ATOM 737 O O . GLU A 1 96 ? -5.797 -22.128 -8.977 1.00 89.12 96 GLU A O 1
ATOM 742 N N . THR A 1 97 ? -3.719 -22.903 -9.318 1.00 93.88 97 THR A N 1
ATOM 743 C CA . THR A 1 97 ? -3.792 -23.894 -8.231 1.00 93.88 97 THR A CA 1
ATOM 744 C C . THR A 1 97 ? -3.868 -23.254 -6.847 1.00 93.88 97 THR A C 1
ATOM 746 O O . THR A 1 97 ? -4.159 -23.942 -5.876 1.00 93.88 97 THR A O 1
ATOM 749 N N . LEU A 1 98 ? -3.609 -21.948 -6.727 1.00 95.25 98 LEU A N 1
ATOM 750 C CA . LEU A 1 98 ? -3.773 -21.206 -5.477 1.00 95.25 98 LEU A CA 1
ATOM 751 C C . LEU A 1 98 ? -5.256 -20.936 -5.154 1.00 95.25 98 LEU A C 1
ATOM 753 O O . LEU A 1 98 ? -5.586 -20.660 -3.998 1.00 95.25 98 LEU A O 1
ATOM 757 N N . TRP A 1 99 ? -6.154 -21.029 -6.145 1.00 96.75 99 TRP A N 1
ATOM 758 C CA . TRP A 1 99 ? -7.534 -20.531 -6.079 1.00 96.75 99 TRP A CA 1
ATOM 759 C C . TRP A 1 99 ? -8.564 -21.635 -6.358 1.00 96.75 99 TRP A C 1
ATOM 761 O O . TRP A 1 99 ? -9.189 -21.702 -7.421 1.00 96.75 99 TRP A O 1
ATOM 771 N N . GLU A 1 100 ? -8.748 -22.514 -5.377 1.00 94.69 100 GLU A N 1
ATOM 772 C CA . GLU A 1 100 ? -9.489 -23.771 -5.528 1.00 94.69 100 GLU A CA 1
ATOM 773 C C . GLU A 1 100 ? -11.006 -23.557 -5.669 1.00 94.69 100 GLU A C 1
ATOM 775 O O . GLU A 1 100 ? -11.670 -24.219 -6.474 1.00 94.69 100 GLU A O 1
ATOM 780 N N . THR A 1 101 ? -11.563 -22.584 -4.944 1.00 96.50 101 THR A N 1
ATOM 781 C CA . THR A 1 101 ? -13.013 -22.329 -4.888 1.00 96.50 101 THR A CA 1
ATOM 782 C C . THR A 1 101 ? -13.441 -21.107 -5.710 1.00 96.50 101 THR A C 1
ATOM 784 O O . THR A 1 101 ? -12.629 -20.252 -6.064 1.00 96.50 101 THR A O 1
ATOM 787 N N . ASP A 1 102 ? -14.740 -20.977 -6.005 1.00 97.19 102 ASP A N 1
ATOM 788 C CA . ASP A 1 102 ? -15.272 -19.761 -6.646 1.00 97.19 102 ASP A CA 1
ATOM 789 C C . ASP A 1 102 ? -15.094 -18.518 -5.765 1.00 97.19 102 ASP A C 1
ATOM 791 O O . ASP A 1 102 ? -14.826 -17.431 -6.280 1.00 97.19 102 ASP A O 1
ATOM 795 N N . ALA A 1 103 ? -15.187 -18.684 -4.442 1.00 97.25 103 ALA A N 1
ATOM 796 C CA . ALA A 1 103 ? -14.918 -17.619 -3.483 1.00 97.25 103 ALA A CA 1
ATOM 797 C C . ALA A 1 103 ? -13.444 -17.185 -3.535 1.00 97.25 103 ALA A C 1
ATOM 799 O O . ALA A 1 103 ? -13.168 -15.988 -3.606 1.00 97.25 103 ALA A O 1
ATOM 800 N N . ASP A 1 104 ? -12.510 -18.139 -3.601 1.00 97.31 104 ASP A N 1
ATOM 801 C CA . ASP A 1 104 ? -11.077 -17.864 -3.753 1.00 97.31 104 ASP A CA 1
ATOM 802 C C . ASP A 1 104 ? -10.798 -17.101 -5.052 1.00 97.31 104 ASP A C 1
ATOM 804 O O . ASP A 1 104 ? -10.093 -16.094 -5.051 1.00 97.31 104 ASP A O 1
ATOM 808 N N . ARG A 1 105 ? -11.395 -17.538 -6.168 1.00 97.06 105 ARG A N 1
ATOM 809 C CA . ARG A 1 105 ? -11.254 -16.867 -7.468 1.00 97.06 105 ARG A CA 1
ATOM 810 C C . ARG A 1 105 ? -11.843 -15.456 -7.457 1.00 97.06 105 ARG A C 1
ATOM 812 O O . ARG A 1 105 ? -11.282 -14.559 -8.086 1.00 97.06 105 ARG A O 1
ATOM 819 N N . ALA A 1 106 ? -12.955 -15.233 -6.758 1.00 97.19 106 ALA A N 1
ATOM 820 C CA . ALA A 1 106 ? -13.533 -13.901 -6.590 1.00 97.19 106 ALA A CA 1
ATOM 821 C C . ALA A 1 106 ? -12.635 -12.995 -5.729 1.00 97.19 106 ALA A C 1
ATOM 823 O O . ALA A 1 106 ? -12.399 -11.842 -6.098 1.00 97.19 106 ALA A O 1
ATOM 824 N N . ALA A 1 107 ? -12.084 -13.525 -4.632 1.00 97.12 107 ALA A N 1
ATOM 825 C CA . ALA A 1 107 ? -11.132 -12.818 -3.780 1.00 97.12 107 ALA A CA 1
ATOM 826 C C . ALA A 1 107 ? -9.855 -12.447 -4.548 1.00 97.12 107 ALA A C 1
ATOM 828 O O . ALA A 1 107 ? -9.422 -11.298 -4.491 1.00 97.12 107 ALA A O 1
ATOM 829 N N . HIS A 1 108 ? -9.313 -13.373 -5.345 1.00 97.62 108 HIS A N 1
ATOM 830 C CA . HIS A 1 108 ? -8.175 -13.129 -6.229 1.00 97.62 108 HIS A CA 1
ATOM 831 C C . HIS A 1 108 ? -8.455 -12.005 -7.235 1.00 97.62 108 HIS A C 1
ATOM 833 O O . HIS A 1 108 ? -7.691 -11.044 -7.313 1.00 97.62 108 HIS A O 1
ATOM 839 N N . LYS A 1 109 ? -9.586 -12.062 -7.952 1.00 96.94 109 LYS A N 1
ATOM 840 C CA . LYS A 1 109 ? -9.979 -11.006 -8.902 1.00 96.94 109 LYS A CA 1
ATOM 841 C C . LYS A 1 109 ? -10.082 -9.639 -8.229 1.00 96.94 109 LYS A C 1
ATOM 843 O O . LYS A 1 109 ? -9.608 -8.649 -8.786 1.00 96.94 109 LYS A O 1
ATOM 848 N N . ARG A 1 110 ? -10.674 -9.575 -7.029 1.00 97.31 110 ARG A N 1
ATOM 849 C CA . ARG A 1 110 ? -10.720 -8.337 -6.241 1.00 97.31 110 ARG A CA 1
ATOM 850 C C . ARG A 1 110 ? -9.313 -7.867 -5.877 1.00 97.31 110 ARG A C 1
ATOM 852 O O . ARG A 1 110 ? -9.019 -6.697 -6.085 1.00 97.31 110 ARG A O 1
ATOM 859 N N . ALA A 1 111 ? -8.451 -8.754 -5.386 1.00 97.50 111 ALA A N 1
ATOM 860 C CA . ALA A 1 111 ? -7.085 -8.428 -4.985 1.00 97.50 111 ALA A CA 1
ATOM 861 C C . ALA A 1 111 ? -6.247 -7.861 -6.143 1.00 97.50 111 ALA A C 1
ATOM 863 O O . ALA A 1 111 ? -5.609 -6.824 -5.977 1.00 97.50 111 ALA A O 1
ATOM 864 N N . VAL A 1 112 ? -6.299 -8.476 -7.329 1.00 97.31 112 VAL A N 1
ATOM 865 C CA . VAL A 1 112 ? -5.624 -7.957 -8.534 1.00 97.31 112 VAL A CA 1
ATOM 866 C C . VAL A 1 112 ? -6.209 -6.604 -8.939 1.00 97.31 112 VAL A C 1
ATOM 868 O O . VAL A 1 112 ? -5.470 -5.655 -9.193 1.00 97.31 112 VAL A O 1
ATOM 871 N N . SER A 1 113 ? -7.538 -6.456 -8.918 1.00 97.06 113 SER A N 1
ATOM 872 C CA . SER A 1 113 ? -8.172 -5.166 -9.205 1.00 97.06 113 SER A CA 1
ATOM 873 C C . SER A 1 113 ? -7.715 -4.074 -8.233 1.00 97.06 113 SER A C 1
ATOM 875 O O . SER A 1 113 ? -7.437 -2.955 -8.664 1.00 97.06 113 SER A O 1
ATOM 877 N N . THR A 1 114 ? -7.632 -4.360 -6.931 1.00 97.81 114 THR A N 1
ATOM 878 C CA . THR A 1 114 ? -7.201 -3.369 -5.938 1.00 97.81 114 THR A CA 1
ATOM 879 C C . THR A 1 114 ? -5.707 -3.078 -6.021 1.00 97.81 114 THR A C 1
ATOM 881 O O . THR A 1 114 ? -5.327 -1.917 -5.876 1.00 97.81 114 THR A O 1
ATOM 884 N N . LEU A 1 115 ? -4.875 -4.079 -6.335 1.00 98.12 115 LEU A N 1
ATOM 885 C CA . LEU A 1 115 ? -3.441 -3.908 -6.580 1.00 98.12 115 LEU A CA 1
ATOM 886 C C . LEU A 1 115 ? -3.186 -2.851 -7.654 1.00 98.12 115 LEU A C 1
ATOM 888 O O . LEU A 1 115 ? -2.323 -1.998 -7.472 1.00 98.12 115 LEU A O 1
ATOM 892 N N . TRP A 1 116 ? -3.979 -2.874 -8.727 1.00 97.81 116 TRP A N 1
ATOM 893 C CA . TRP A 1 116 ? -3.891 -1.952 -9.862 1.00 97.81 116 TRP A CA 1
ATOM 894 C C . TRP A 1 116 ? -4.725 -0.667 -9.720 1.00 97.81 116 TRP A C 1
ATOM 896 O O . TRP A 1 116 ? -4.663 0.189 -10.598 1.00 97.81 116 TRP A O 1
ATOM 906 N N . SER A 1 117 ? -5.453 -0.497 -8.607 1.00 97.25 117 SER A N 1
ATOM 907 C CA . SER A 1 117 ? -6.298 0.688 -8.342 1.00 97.25 117 SER A CA 1
ATOM 908 C C . SER A 1 117 ? -5.848 1.517 -7.138 1.00 97.25 117 SER A C 1
ATOM 910 O O . SER A 1 117 ? -6.073 2.725 -7.107 1.00 97.25 117 SER A O 1
ATOM 912 N N . TYR A 1 118 ? -5.115 0.921 -6.194 1.00 98.12 118 TYR A N 1
ATOM 913 C CA . TYR A 1 118 ? -4.612 1.601 -5.003 1.00 98.12 118 TYR A CA 1
ATOM 914 C C . TYR A 1 118 ? -3.101 1.464 -4.857 1.00 98.12 118 TYR A C 1
ATOM 916 O O . TYR A 1 118 ? -2.520 0.402 -5.085 1.00 98.12 118 TYR A O 1
ATOM 924 N N . ALA A 1 119 ? -2.478 2.542 -4.394 1.00 98.12 119 ALA A N 1
ATOM 925 C CA . ALA A 1 119 ? -1.067 2.591 -4.075 1.00 98.12 119 ALA A CA 1
ATOM 926 C C . ALA A 1 119 ? -0.835 3.326 -2.751 1.00 98.12 119 ALA A C 1
ATOM 928 O O . ALA A 1 119 ? -1.597 4.205 -2.351 1.00 98.12 119 ALA A O 1
ATOM 929 N N . ARG A 1 120 ? 0.268 3.007 -2.083 1.00 97.94 120 ARG A N 1
ATOM 930 C CA . ARG A 1 120 ? 0.856 3.848 -1.039 1.00 97.94 120 ARG A CA 1
ATOM 931 C C . ARG A 1 120 ? 2.314 4.062 -1.393 1.00 97.94 120 ARG A C 1
ATOM 933 O O . ARG A 1 120 ? 3.022 3.096 -1.661 1.00 97.94 120 ARG A O 1
ATOM 940 N N . LEU A 1 121 ? 2.777 5.305 -1.377 1.00 97.88 121 LEU A N 1
ATOM 941 C CA . LEU A 1 121 ? 4.190 5.594 -1.595 1.00 97.88 121 LEU A CA 1
ATOM 942 C C . LEU A 1 121 ? 4.992 5.243 -0.329 1.00 97.88 121 LEU A C 1
ATOM 944 O O . LEU A 1 121 ? 4.629 5.702 0.759 1.00 97.88 121 LEU A O 1
ATOM 948 N N . PRO A 1 122 ? 6.082 4.458 -0.431 1.00 95.38 122 PRO A N 1
ATOM 949 C CA . PRO A 1 122 ? 7.004 4.250 0.683 1.00 95.38 122 PRO A CA 1
ATOM 950 C C . PRO A 1 122 ? 7.453 5.559 1.340 1.00 95.38 122 PRO A C 1
ATOM 952 O O . PRO A 1 122 ? 7.766 6.543 0.658 1.00 95.38 122 PRO A O 1
ATOM 955 N N . CYS A 1 123 ? 7.461 5.564 2.676 1.00 94.31 123 CYS A N 1
ATOM 956 C CA . CYS A 1 123 ? 7.867 6.681 3.536 1.00 94.31 123 CYS A CA 1
ATOM 957 C C . CYS A 1 123 ? 7.185 8.043 3.268 1.00 94.31 123 CYS A C 1
ATOM 959 O O . CYS A 1 123 ? 7.747 9.076 3.633 1.00 94.31 123 CYS A O 1
ATOM 961 N N . THR A 1 124 ? 6.022 8.089 2.612 1.00 97.12 124 THR A N 1
ATOM 962 C CA . THR A 1 124 ? 5.420 9.359 2.173 1.00 97.12 124 THR A CA 1
ATOM 963 C C . THR A 1 124 ? 3.931 9.403 2.501 1.00 97.12 124 THR A C 1
ATOM 965 O O . THR A 1 124 ? 3.150 8.655 1.915 1.00 97.12 124 THR A O 1
ATOM 968 N N . ASN A 1 125 ? 3.519 10.307 3.400 1.00 97.25 125 ASN A N 1
ATOM 969 C CA . ASN A 1 125 ? 2.101 10.545 3.688 1.00 97.25 125 ASN A CA 1
ATOM 970 C C . ASN A 1 125 ? 1.494 11.469 2.627 1.00 97.25 125 ASN A C 1
ATOM 972 O O . ASN A 1 125 ? 1.277 12.658 2.871 1.00 97.25 125 ASN A O 1
ATOM 976 N N . VAL A 1 126 ? 1.301 10.922 1.428 1.00 97.25 126 VAL A N 1
ATOM 977 C CA . VAL A 1 126 ? 0.661 11.605 0.303 1.00 97.25 126 VAL A CA 1
ATOM 978 C C . VAL A 1 126 ? -0.728 11.036 0.067 1.00 97.25 126 VAL A C 1
ATOM 980 O O . VAL A 1 126 ? -0.915 9.823 -0.021 1.00 97.25 126 VAL A O 1
ATOM 983 N N . TRP A 1 127 ? -1.691 11.934 -0.081 1.00 97.00 127 TRP A N 1
ATOM 984 C CA . TRP A 1 127 ? -3.013 11.631 -0.593 1.00 97.00 127 TRP A CA 1
ATOM 985 C C . TRP A 1 127 ? -3.091 12.194 -1.994 1.00 97.00 127 TRP A C 1
ATOM 987 O O . TRP A 1 127 ? -2.953 13.401 -2.185 1.00 97.00 127 TRP A O 1
ATOM 997 N N . ARG A 1 128 ? -3.295 11.318 -2.974 1.00 96.88 128 ARG A N 1
ATOM 998 C CA . ARG A 1 128 ? -3.603 11.728 -4.338 1.00 96.88 128 ARG A CA 1
ATOM 999 C C . ARG A 1 128 ? -4.843 10.997 -4.812 1.00 96.88 128 ARG A C 1
ATOM 1001 O O . ARG A 1 128 ? -4.772 9.845 -5.237 1.00 96.88 128 ARG A O 1
ATOM 1008 N N . LEU A 1 129 ? -5.970 11.691 -4.697 1.00 95.56 129 LEU A N 1
ATOM 1009 C CA . LEU A 1 129 ? -7.315 11.213 -5.006 1.00 95.56 129 LEU A CA 1
ATOM 1010 C C . LEU A 1 129 ? -8.018 12.220 -5.932 1.00 95.56 129 LEU A C 1
ATOM 1012 O O . LEU A 1 129 ? -7.528 13.341 -6.113 1.00 95.56 129 LEU A O 1
ATOM 1016 N N . PRO A 1 130 ? -9.170 11.874 -6.530 1.00 93.19 130 PRO A N 1
ATOM 1017 C CA . PRO A 1 130 ? -9.985 12.851 -7.241 1.00 93.19 130 PRO A CA 1
ATOM 1018 C C . PRO A 1 130 ? -10.344 14.030 -6.325 1.00 93.19 130 PRO A C 1
ATOM 1020 O O . PRO A 1 130 ? -10.895 13.847 -5.241 1.00 93.19 130 PRO A O 1
ATOM 1023 N N . GLY A 1 131 ? -9.979 15.244 -6.744 1.00 89.94 131 GLY A N 1
ATOM 1024 C CA . GLY A 1 131 ? -10.247 16.473 -5.991 1.00 89.94 131 GLY A CA 1
ATOM 1025 C C . GLY A 1 131 ? -9.445 16.660 -4.695 1.00 89.94 131 GLY A C 1
ATOM 1026 O O . GLY A 1 131 ? -9.699 17.634 -3.992 1.00 89.94 131 GLY A O 1
ATOM 1027 N N . GLU A 1 132 ? -8.486 15.782 -4.379 1.00 90.69 132 GLU A N 1
ATOM 1028 C CA . GLU A 1 132 ? -7.642 15.884 -3.182 1.00 90.69 132 GLU A CA 1
ATOM 1029 C C . GLU A 1 132 ? -6.176 15.591 -3.529 1.00 90.69 132 GLU A C 1
ATOM 1031 O O . GLU A 1 132 ? -5.838 14.501 -4.003 1.00 90.69 132 GLU A O 1
ATOM 1036 N N . THR A 1 133 ? -5.298 16.548 -3.227 1.00 93.56 133 THR A N 1
ATOM 1037 C CA . THR A 1 133 ? -3.846 16.360 -3.279 1.00 93.56 133 THR A CA 1
ATOM 1038 C C . THR A 1 133 ? -3.218 16.970 -2.035 1.00 93.56 133 THR A C 1
ATOM 1040 O O . THR A 1 133 ? -3.160 18.193 -1.904 1.00 93.56 133 THR A O 1
ATOM 1043 N N . THR A 1 134 ? -2.719 16.134 -1.126 1.00 93.31 134 THR A N 1
ATOM 1044 C CA . THR A 1 134 ? -2.022 16.587 0.086 1.00 93.31 134 THR A CA 1
ATOM 1045 C C . THR A 1 134 ? -0.771 15.765 0.335 1.00 93.31 134 THR A C 1
ATOM 1047 O O . THR A 1 134 ? -0.684 14.596 -0.029 1.00 93.31 134 THR A O 1
ATOM 1050 N N . VAL A 1 135 ? 0.222 16.387 0.964 1.00 95.00 135 VAL A N 1
ATOM 1051 C CA . VAL A 1 135 ? 1.406 15.700 1.477 1.00 95.00 13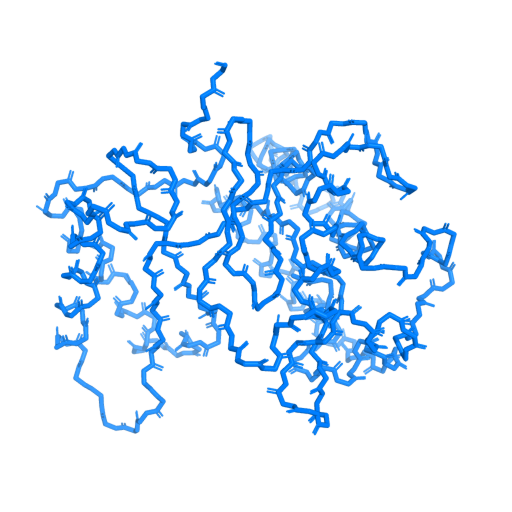5 VAL A CA 1
ATOM 1052 C C . VAL A 1 135 ? 1.776 16.294 2.822 1.00 95.00 135 VAL A C 1
ATOM 1054 O O . VAL A 1 135 ? 1.848 17.515 2.968 1.00 95.00 135 VAL A O 1
ATOM 1057 N N . THR A 1 136 ? 1.982 15.440 3.819 1.00 93.50 136 THR A N 1
ATOM 1058 C CA . THR A 1 136 ? 2.279 15.863 5.192 1.00 93.50 136 THR A CA 1
ATOM 1059 C C . THR A 1 136 ? 3.384 15.007 5.806 1.00 93.50 136 THR A C 1
ATOM 1061 O O . THR A 1 136 ? 3.788 13.992 5.243 1.00 93.50 136 THR A O 1
ATOM 1064 N N . GLY A 1 137 ? 3.915 15.436 6.954 1.00 86.81 137 GLY A N 1
ATOM 1065 C CA . GLY A 1 137 ? 4.838 14.621 7.751 1.00 86.81 137 GLY A CA 1
ATOM 10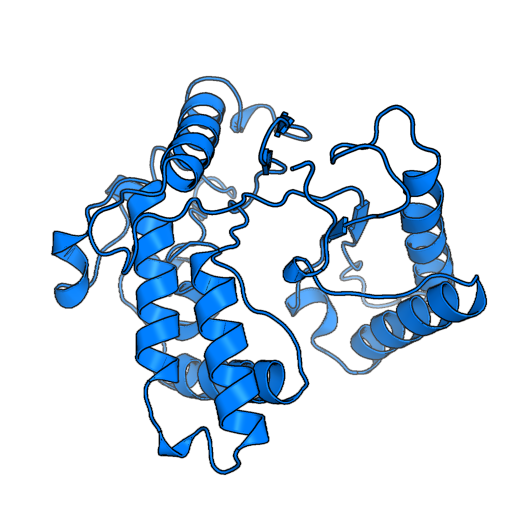66 C C . GLY A 1 137 ? 6.201 14.332 7.110 1.00 86.81 137 GLY A C 1
ATOM 1067 O O . GLY A 1 137 ? 6.900 13.437 7.577 1.00 86.81 137 GLY A O 1
ATOM 1068 N N . LEU A 1 138 ? 6.588 15.064 6.059 1.00 92.19 138 LEU A N 1
ATOM 1069 C CA . LEU A 1 138 ? 7.916 14.934 5.456 1.00 92.19 138 LEU A CA 1
ATOM 1070 C C . LEU A 1 138 ? 8.993 15.440 6.420 1.00 92.19 138 LEU A C 1
ATOM 1072 O O . LEU A 1 138 ? 8.849 16.511 7.018 1.00 92.19 138 LEU A O 1
ATOM 1076 N N . ARG A 1 139 ? 10.088 14.685 6.550 1.00 90.50 139 ARG A N 1
ATOM 1077 C CA . ARG A 1 139 ? 11.271 15.130 7.297 1.00 90.50 139 ARG A CA 1
ATOM 1078 C C . ARG A 1 139 ? 12.061 16.121 6.456 1.00 90.50 139 ARG A C 1
ATOM 1080 O O . ARG A 1 139 ? 11.826 16.256 5.259 1.00 90.50 139 ARG A O 1
ATOM 1087 N N . LYS A 1 140 ? 13.038 16.788 7.072 1.00 92.69 140 LYS A N 1
ATOM 1088 C CA . LYS A 1 140 ? 13.881 17.788 6.405 1.00 92.69 140 LYS A CA 1
ATOM 1089 C C . LYS A 1 140 ? 14.597 17.219 5.173 1.00 92.69 140 LYS A C 1
ATOM 1091 O O . LYS A 1 140 ? 14.717 17.915 4.171 1.00 92.69 140 LYS A O 1
ATOM 1096 N N . GLU A 1 141 ? 15.045 15.972 5.252 1.00 91.31 141 GLU A N 1
ATOM 1097 C CA . GLU A 1 141 ? 15.751 15.241 4.195 1.00 91.31 141 GLU A CA 1
ATOM 1098 C C . GLU A 1 141 ? 14.823 14.857 3.036 1.00 91.31 141 GLU A C 1
ATOM 1100 O O . GLU A 1 141 ? 15.280 14.700 1.910 1.00 91.31 141 GLU A O 1
ATOM 1105 N N . ASP A 1 142 ? 13.517 14.753 3.302 1.00 92.50 142 ASP A N 1
ATOM 1106 C CA . ASP A 1 142 ? 12.496 14.433 2.305 1.00 92.50 142 ASP A CA 1
ATOM 1107 C C 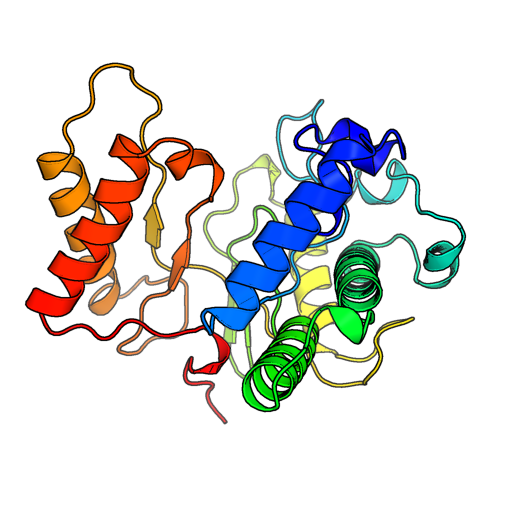. ASP A 1 142 ? 11.958 15.699 1.597 1.00 92.50 142 ASP A C 1
ATOM 1109 O O . ASP A 1 142 ? 10.996 15.607 0.838 1.00 92.50 142 ASP A O 1
ATOM 1113 N N . LEU A 1 143 ? 12.518 16.889 1.867 1.00 93.94 143 LEU A N 1
ATOM 1114 C CA . LEU A 1 143 ? 12.117 18.165 1.254 1.00 93.94 143 LEU A CA 1
ATOM 1115 C C . LEU A 1 143 ? 12.884 18.464 -0.047 1.00 93.94 143 LEU A C 1
ATOM 1117 O O . LEU A 1 143 ? 13.804 17.753 -0.447 1.00 93.94 143 LEU A O 1
ATOM 1121 N N . GLY A 1 144 ? 12.502 19.553 -0.722 1.00 95.81 144 GLY A N 1
ATOM 1122 C CA . GLY A 1 144 ? 13.152 19.999 -1.956 1.00 95.81 144 GLY A CA 1
ATOM 1123 C C . GLY A 1 144 ? 13.014 18.958 -3.077 1.00 95.81 144 GLY A C 1
ATOM 1124 O O . GLY A 1 144 ? 11.911 18.445 -3.269 1.00 95.81 144 GLY A O 1
ATOM 1125 N N . PRO A 1 145 ? 14.105 18.603 -3.781 1.00 96.62 145 PRO A N 1
ATOM 1126 C CA . PRO A 1 145 ? 14.056 17.635 -4.877 1.00 96.62 145 PRO A CA 1
ATOM 1127 C C . PRO A 1 145 ? 13.448 16.274 -4.503 1.00 96.62 145 PRO A C 1
ATOM 1129 O O . PRO A 1 145 ? 12.755 15.684 -5.328 1.00 96.62 145 PRO A O 1
ATOM 1132 N N . GLU A 1 146 ? 13.656 15.789 -3.270 1.00 96.38 146 GLU A N 1
ATOM 1133 C CA . GLU A 1 146 ? 13.046 14.537 -2.789 1.00 96.38 146 GLU A CA 1
ATOM 1134 C C . GLU A 1 146 ? 11.521 14.649 -2.690 1.00 96.38 146 GLU A C 1
ATOM 1136 O O . GLU A 1 146 ? 10.789 13.762 -3.132 1.00 96.38 146 GLU A O 1
ATOM 1141 N N . ARG A 1 147 ? 11.019 15.770 -2.165 1.00 96.62 147 ARG A N 1
ATOM 1142 C CA . ARG A 1 147 ? 9.579 16.041 -2.128 1.00 96.62 147 ARG A CA 1
ATOM 1143 C C . ARG A 1 147 ? 9.011 16.095 -3.539 1.00 96.62 147 ARG A C 1
ATOM 1145 O O . ARG A 1 147 ? 7.952 15.522 -3.787 1.00 96.62 147 ARG A O 1
ATOM 1152 N N . ASP A 1 148 ? 9.696 16.784 -4.444 1.00 97.88 148 ASP A N 1
ATOM 1153 C CA . ASP A 1 148 ? 9.204 17.009 -5.800 1.00 97.88 148 ASP A CA 1
ATOM 1154 C C . ASP A 1 148 ? 9.093 15.695 -6.577 1.00 97.88 148 ASP A C 1
ATOM 1156 O O . ASP A 1 148 ? 8.067 15.455 -7.213 1.00 97.88 148 ASP A O 1
ATOM 1160 N N . ILE A 1 149 ? 10.074 14.791 -6.459 1.00 98.00 149 ILE A N 1
ATOM 1161 C CA . ILE A 1 149 ? 9.988 13.478 -7.108 1.00 98.00 149 ILE A CA 1
ATOM 1162 C C . ILE A 1 149 ? 8.916 12.579 -6.473 1.00 98.00 149 ILE A C 1
ATOM 1164 O O . ILE A 1 149 ? 8.233 11.850 -7.193 1.00 98.00 149 ILE A O 1
ATOM 1168 N N . ARG A 1 150 ? 8.695 12.645 -5.153 1.00 97.88 150 ARG A N 1
ATOM 1169 C CA . ARG A 1 150 ? 7.617 11.892 -4.479 1.00 97.88 150 ARG A CA 1
ATOM 1170 C C . ARG A 1 150 ? 6.242 12.357 -4.938 1.00 97.88 150 ARG A C 1
ATOM 1172 O O . ARG A 1 150 ? 5.385 11.534 -5.252 1.00 97.88 150 ARG A O 1
ATOM 1179 N N . MET A 1 151 ? 6.049 13.671 -5.043 1.00 98.06 151 MET A N 1
ATOM 1180 C CA . MET A 1 151 ? 4.811 14.243 -5.569 1.00 98.06 151 MET A CA 1
ATOM 1181 C C . MET A 1 151 ? 4.633 13.935 -7.054 1.00 98.06 151 MET A C 1
ATOM 1183 O O . MET A 1 151 ? 3.552 13.516 -7.454 1.00 98.06 151 MET A O 1
ATOM 1187 N N . LEU A 1 152 ? 5.693 14.051 -7.861 1.00 98.19 152 LEU A N 1
ATOM 1188 C CA . LEU A 1 152 ? 5.656 13.664 -9.272 1.00 98.19 152 LEU A CA 1
ATOM 1189 C C . LEU A 1 152 ? 5.299 12.186 -9.435 1.00 98.19 152 LEU A C 1
ATOM 1191 O O . LEU A 1 152 ? 4.526 11.843 -10.322 1.00 98.19 152 LEU A O 1
ATOM 1195 N N . THR A 1 153 ? 5.818 11.320 -8.564 1.00 98.44 153 THR A N 1
ATOM 1196 C CA . THR A 1 153 ? 5.456 9.901 -8.545 1.00 98.44 153 THR A CA 1
ATOM 1197 C C . THR A 1 15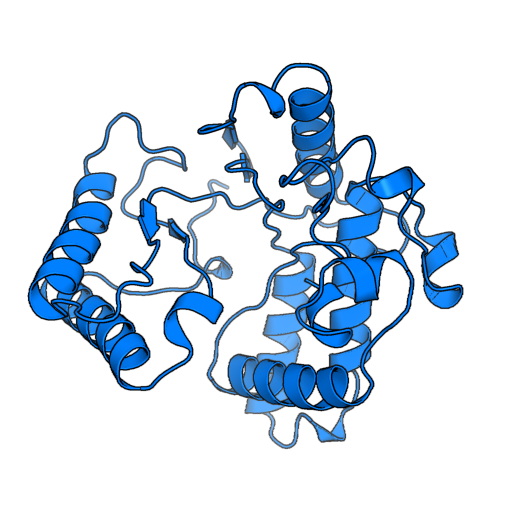3 ? 3.957 9.753 -8.317 1.00 98.44 153 THR A C 1
ATOM 1199 O O . THR A 1 153 ? 3.293 9.154 -9.153 1.00 98.44 153 THR A O 1
ATOM 1202 N N . ALA A 1 154 ? 3.397 10.362 -7.266 1.00 98.44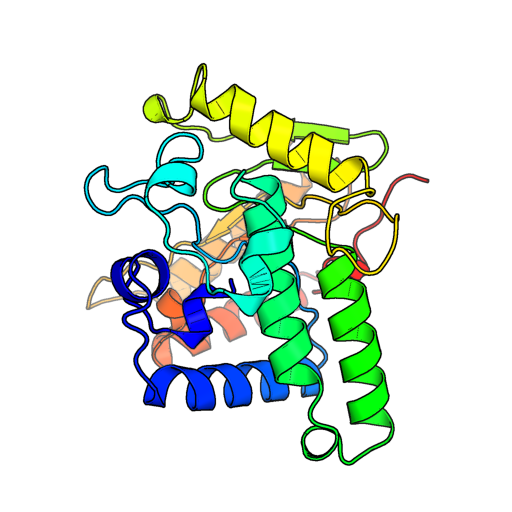 154 ALA A N 1
ATOM 1203 C CA . ALA A 1 154 ? 1.958 10.310 -6.997 1.00 98.44 154 ALA A CA 1
ATOM 1204 C C . ALA A 1 154 ? 1.106 10.841 -8.172 1.00 98.44 154 ALA A C 1
ATOM 1206 O O . ALA A 1 154 ? 0.108 10.216 -8.527 1.00 98.44 154 ALA A O 1
ATOM 1207 N N . GLU A 1 155 ? 1.517 11.936 -8.825 1.00 98.31 155 GLU A N 1
ATOM 1208 C CA . GLU A 1 155 ? 0.831 12.460 -10.018 1.00 98.31 155 GLU A CA 1
ATOM 1209 C C . GLU A 1 155 ? 0.931 11.513 -11.222 1.00 98.31 155 GLU A C 1
ATOM 1211 O O . GLU A 1 155 ? -0.048 11.330 -11.941 1.00 98.31 155 GLU A O 1
ATOM 1216 N N . LYS A 1 156 ? 2.082 10.868 -11.440 1.00 98.25 156 LYS A N 1
ATOM 1217 C CA . LYS A 1 156 ? 2.262 9.875 -12.511 1.00 98.25 156 LYS A CA 1
ATOM 1218 C C . LYS A 1 156 ? 1.387 8.644 -12.297 1.00 98.25 156 LYS A C 1
ATOM 1220 O O . LYS A 1 156 ? 0.749 8.196 -13.244 1.00 98.25 156 LYS A O 1
ATOM 1225 N N . LEU A 1 157 ? 1.299 8.145 -11.062 1.00 98.38 157 LEU A N 1
ATOM 1226 C CA . LEU A 1 157 ? 0.382 7.056 -10.713 1.00 98.38 157 LEU A CA 1
ATOM 1227 C C . LEU A 1 157 ? -1.080 7.466 -10.962 1.00 98.38 157 LEU A C 1
ATOM 1229 O O . LEU A 1 157 ? -1.846 6.697 -11.540 1.00 98.38 157 LEU A O 1
ATOM 1233 N N . PHE A 1 158 ? -1.457 8.692 -10.590 1.00 97.94 158 PHE A N 1
ATOM 1234 C CA . PHE A 1 158 ? -2.805 9.214 -10.817 1.00 97.94 158 PHE A CA 1
ATOM 1235 C C . PHE A 1 158 ? -3.109 9.506 -12.297 1.00 97.94 158 PHE A C 1
ATOM 1237 O O . PHE A 1 158 ? -4.268 9.514 -12.690 1.00 97.94 158 PHE A O 1
ATOM 1244 N N . GLY A 1 159 ? -2.098 9.716 -13.143 1.00 96.81 159 GLY A N 1
ATOM 1245 C CA . GLY A 1 159 ? -2.277 9.843 -14.595 1.00 96.81 159 GLY A CA 1
ATOM 1246 C C . GLY A 1 159 ? -2.719 8.541 -15.277 1.00 96.81 159 GLY A C 1
ATOM 1247 O O . GLY A 1 159 ? -3.333 8.589 -16.338 1.00 96.81 159 GLY A O 1
ATOM 1248 N N . GLY A 1 160 ? -2.440 7.387 -14.663 1.00 91.31 160 GLY A N 1
ATOM 1249 C CA . GLY A 1 160 ? -2.948 6.070 -15.058 1.00 91.31 160 GLY A CA 1
ATOM 1250 C C . GLY A 1 160 ? -2.230 5.389 -16.228 1.00 91.31 160 GLY A C 1
ATOM 1251 O O . GLY A 1 160 ? -2.069 4.170 -16.199 1.00 91.31 160 GLY A O 1
ATOM 1252 N N . GLU A 1 161 ? -1.756 6.138 -17.224 1.00 93.56 161 GLU A N 1
ATOM 1253 C CA . GLU A 1 161 ? -0.978 5.594 -18.344 1.00 93.56 161 GLU A CA 1
ATOM 1254 C C . GLU A 1 161 ? 0.504 5.457 -17.970 1.00 93.56 161 GLU A C 1
ATOM 1256 O O . GLU A 1 161 ? 1.240 6.444 -17.896 1.00 93.56 161 GLU A O 1
ATOM 1261 N N . LEU A 1 162 ? 0.936 4.219 -17.719 1.00 96.31 162 LEU A N 1
ATOM 1262 C CA . LEU A 1 162 ? 2.310 3.864 -17.368 1.00 96.31 162 LEU A CA 1
ATOM 1263 C C . LEU A 1 162 ? 2.739 2.613 -18.136 1.00 96.31 162 LEU A C 1
ATOM 1265 O O . LEU A 1 162 ? 1.959 1.673 -18.293 1.00 96.31 162 LEU A O 1
ATOM 1269 N N . GLU A 1 163 ? 4.000 2.580 -18.561 1.00 96.38 163 GLU A N 1
ATOM 1270 C CA . GLU A 1 163 ? 4.588 1.417 -19.226 1.00 96.38 163 GLU A CA 1
ATOM 1271 C C . GLU A 1 163 ? 4.423 0.155 -18.360 1.00 96.38 163 GLU A C 1
ATOM 1273 O O . GLU A 1 163 ? 4.637 0.187 -17.148 1.00 96.38 163 GLU A O 1
ATOM 1278 N N . CYS A 1 164 ? 4.039 -0.960 -18.987 1.00 96.38 164 CYS A N 1
ATOM 1279 C CA . CYS A 1 164 ? 3.709 -2.246 -18.359 1.00 96.38 164 CYS A CA 1
ATOM 1280 C C . CYS A 1 164 ? 2.505 -2.296 -17.403 1.00 96.38 164 CYS A C 1
ATOM 1282 O O . CYS A 1 164 ? 2.180 -3.388 -16.934 1.00 96.38 164 CYS A O 1
ATOM 1284 N N . LYS A 1 165 ? 1.827 -1.187 -17.097 1.00 96.00 165 LYS A N 1
ATOM 1285 C CA . LYS A 1 165 ? 0.577 -1.254 -16.332 1.00 96.00 165 LYS A CA 1
ATOM 1286 C C . LYS A 1 165 ? -0.528 -1.853 -17.228 1.00 96.00 165 LYS A C 1
ATOM 1288 O O . LYS A 1 165 ? -0.642 -1.439 -18.380 1.00 96.00 165 LYS A O 1
ATOM 1293 N N . PRO A 1 166 ? -1.336 -2.823 -16.752 1.00 93.94 166 PRO A N 1
ATOM 1294 C CA . PRO A 1 166 ? -2.261 -3.570 -17.616 1.00 93.94 166 PRO A CA 1
ATOM 1295 C C . PRO A 1 166 ? -3.468 -2.757 -18.108 1.00 93.94 166 PRO A C 1
ATOM 1297 O O . PRO A 1 166 ? -4.128 -3.154 -19.066 1.00 93.94 166 PRO A O 1
ATOM 1300 N N . ASP A 1 167 ? -3.769 -1.628 -17.468 1.00 91.69 167 ASP A N 1
ATOM 1301 C CA . ASP A 1 167 ? -4.825 -0.711 -17.885 1.00 91.69 167 ASP A CA 1
ATOM 1302 C C . ASP A 1 167 ? -4.396 0.756 -17.716 1.00 91.69 167 ASP A C 1
ATOM 1304 O O . ASP A 1 167 ? -3.364 1.060 -17.111 1.00 91.69 167 ASP A O 1
ATOM 1308 N N . THR A 1 168 ? -5.219 1.674 -18.219 1.00 92.88 168 THR A N 1
ATOM 1309 C CA . THR A 1 168 ? -4.981 3.125 -18.172 1.00 92.88 168 THR A CA 1
ATOM 1310 C C . THR A 1 168 ? -5.643 3.817 -16.978 1.00 92.88 168 THR A C 1
ATOM 1312 O O . THR A 1 168 ? -5.678 5.045 -16.916 1.00 92.88 168 THR A O 1
ATOM 1315 N N . LYS A 1 169 ? -6.211 3.066 -16.023 1.00 95.25 169 LYS A N 1
ATOM 1316 C CA . LYS A 1 169 ? -6.914 3.657 -14.876 1.00 95.25 169 LYS A CA 1
ATOM 1317 C C . LYS A 1 169 ? -5.929 4.306 -13.901 1.00 95.25 169 LYS A C 1
ATOM 1319 O O . LYS A 1 169 ? -4.809 3.819 -13.754 1.00 95.25 169 LYS A O 1
ATOM 1324 N N . PRO A 1 170 ? -6.324 5.379 -13.202 1.00 96.38 170 PRO A N 1
ATOM 1325 C CA . PRO A 1 170 ? -5.475 6.002 -12.199 1.00 96.38 170 PRO A CA 1
ATOM 1326 C C . PRO A 1 170 ? -5.219 5.057 -11.022 1.00 96.38 170 PRO A C 1
ATOM 1328 O O . PRO A 1 170 ? -6.118 4.348 -10.571 1.00 96.38 170 PRO A O 1
ATOM 1331 N N . TRP A 1 171 ? -4.013 5.126 -10.467 1.00 97.81 171 TRP A N 1
ATOM 1332 C CA . TRP A 1 171 ? -3.742 4.640 -9.122 1.00 97.81 171 TRP A CA 1
ATOM 1333 C C . TRP A 1 171 ? -4.083 5.721 -8.097 1.00 97.81 171 TRP A C 1
ATOM 1335 O O . TRP A 1 171 ? -3.623 6.861 -8.188 1.00 97.81 171 TRP A O 1
ATOM 1345 N N . LEU A 1 172 ? -4.854 5.347 -7.082 1.00 97.44 172 LEU A N 1
ATOM 1346 C CA . LEU A 1 172 ? -5.196 6.209 -5.959 1.00 97.44 172 LEU A CA 1
ATOM 1347 C C . LEU A 1 172 ? -4.123 6.092 -4.881 1.00 97.44 172 LEU A C 1
ATOM 1349 O O . LEU A 1 172 ? -3.948 5.022 -4.294 1.00 97.44 172 LEU A O 1
ATOM 1353 N N . SER A 1 173 ? -3.400 7.183 -4.622 1.00 97.69 173 SER A N 1
ATOM 1354 C CA . SER A 1 173 ? -2.366 7.184 -3.583 1.00 97.69 173 SER A CA 1
ATOM 1355 C C . SER A 1 173 ? -2.990 7.490 -2.225 1.00 97.69 173 SER A C 1
ATOM 1357 O O . SER A 1 173 ? -3.523 8.582 -2.020 1.00 97.69 173 SER A O 1
ATOM 1359 N N . MET A 1 174 ? -2.919 6.524 -1.309 1.00 96.75 174 MET A N 1
ATOM 1360 C CA . MET A 1 174 ? -3.521 6.590 0.023 1.00 96.75 174 MET A CA 1
ATOM 1361 C C . MET A 1 174 ? -2.458 6.841 1.097 1.00 96.75 174 MET A C 1
ATOM 1363 O O . MET A 1 174 ? -1.608 5.982 1.371 1.00 96.75 174 MET A O 1
ATOM 1367 N N . GLY A 1 175 ? -2.555 7.997 1.750 1.00 96.81 175 GLY A N 1
ATOM 1368 C CA . GLY A 1 175 ? -1.765 8.332 2.928 1.00 96.81 175 GLY A CA 1
ATOM 1369 C C . GLY A 1 175 ? -2.299 7.658 4.196 1.00 96.81 175 GLY A C 1
ATOM 1370 O O . GLY A 1 175 ? -2.828 6.539 4.164 1.00 96.81 175 GLY A O 1
ATOM 1371 N N . TRP A 1 176 ? -2.123 8.329 5.331 1.00 96.56 176 TRP A N 1
ATOM 1372 C CA . TRP A 1 176 ? -2.661 7.929 6.629 1.00 96.56 176 TRP A CA 1
ATOM 1373 C C . TRP A 1 176 ? -2.965 9.141 7.511 1.00 96.56 176 TRP A C 1
ATOM 1375 O O . TRP A 1 176 ? -2.413 10.225 7.329 1.00 96.56 176 TRP A O 1
ATOM 1385 N N . ASP A 1 177 ? -3.847 8.931 8.478 1.00 95.69 177 ASP A N 1
ATOM 1386 C CA . ASP A 1 177 ? -4.300 9.935 9.441 1.00 95.69 177 ASP A CA 1
ATOM 1387 C C . ASP A 1 177 ? -3.689 9.702 10.825 1.00 95.69 177 ASP A C 1
ATOM 1389 O O . ASP A 1 177 ? -3.322 10.646 11.519 1.00 95.69 177 ASP A O 1
ATOM 1393 N N . ALA A 1 178 ? -3.552 8.431 11.205 1.00 94.62 178 ALA A N 1
ATOM 1394 C CA . ALA A 1 178 ? -2.884 7.986 12.418 1.00 94.62 178 ALA A CA 1
ATOM 1395 C C . ALA A 1 178 ? -1.790 6.978 12.057 1.00 94.62 178 ALA A C 1
ATOM 1397 O O . ALA A 1 178 ? -1.913 6.231 11.084 1.00 94.62 178 ALA A O 1
ATOM 1398 N N . GLU A 1 179 ? -0.723 6.940 12.848 1.00 93.81 179 GLU A N 1
ATOM 1399 C CA . GLU A 1 179 ? 0.356 5.969 12.696 1.00 93.81 179 GLU A CA 1
ATOM 1400 C C . GLU A 1 179 ? 0.567 5.225 14.011 1.00 93.81 179 GLU A C 1
ATOM 1402 O O . GLU A 1 179 ? 0.795 5.834 15.055 1.00 93.81 179 GLU A O 1
ATOM 1407 N N . TRP A 1 180 ? 0.527 3.898 13.946 1.00 94.38 180 TRP A N 1
ATOM 1408 C CA . TRP A 1 180 ? 0.826 3.026 15.066 1.00 94.38 180 TRP A CA 1
ATOM 1409 C C . TRP A 1 180 ? 2.181 2.354 14.871 1.00 94.38 180 TRP A C 1
ATOM 1411 O O . TRP A 1 180 ? 2.354 1.465 14.032 1.00 94.38 180 TRP A O 1
ATOM 1421 N N . ARG A 1 181 ? 3.138 2.780 15.698 1.00 89.50 181 ARG A N 1
ATOM 1422 C CA . ARG A 1 181 ? 4.439 2.133 15.874 1.00 89.50 181 ARG A CA 1
ATOM 1423 C C . ARG A 1 181 ? 4.472 1.450 17.227 1.00 89.50 181 ARG A C 1
ATOM 1425 O O . ARG A 1 181 ? 4.528 2.135 18.248 1.00 89.50 181 ARG A O 1
ATOM 1432 N N . LEU A 1 182 ? 4.444 0.124 17.221 1.00 84.81 182 LEU A N 1
ATOM 1433 C CA . LEU A 1 182 ? 4.522 -0.644 18.453 1.00 84.81 182 LEU A CA 1
ATOM 1434 C C . LEU A 1 182 ? 5.945 -0.577 19.024 1.00 84.81 182 LEU A C 1
ATOM 1436 O O . LEU A 1 182 ? 6.919 -0.795 18.300 1.00 84.81 182 LEU A O 1
ATOM 1440 N N . ASP A 1 183 ? 6.067 -0.272 20.316 1.00 71.69 183 ASP A N 1
ATOM 1441 C CA . ASP A 1 183 ? 7.365 -0.192 20.994 1.00 71.69 183 ASP A CA 1
ATOM 1442 C C . ASP A 1 183 ? 8.068 -1.568 20.992 1.00 71.69 183 ASP A C 1
ATOM 1444 O O . ASP A 1 183 ? 7.467 -2.601 21.288 1.00 71.69 183 ASP A O 1
ATOM 1448 N N . ALA A 1 184 ? 9.362 -1.582 20.665 1.00 62.97 184 ALA A N 1
ATOM 1449 C CA . ALA A 1 184 ? 10.186 -2.788 20.606 1.00 62.97 184 ALA A CA 1
ATOM 1450 C C . ALA A 1 184 ? 10.720 -3.238 21.983 1.00 62.97 184 ALA A C 1
ATOM 1452 O O . ALA A 1 184 ? 11.476 -4.208 22.060 1.00 62.97 184 ALA A O 1
ATOM 1453 N N . LYS A 1 185 ? 10.373 -2.539 23.073 1.00 66.88 185 LYS A N 1
ATOM 1454 C CA . LYS A 1 185 ? 10.843 -2.858 24.432 1.00 66.88 185 LYS A CA 1
ATOM 1455 C C . LYS A 1 185 ? 10.429 -4.253 24.911 1.00 66.88 185 LYS A C 1
ATOM 1457 O O . LYS A 1 185 ? 9.335 -4.733 24.638 1.00 66.88 185 LYS A O 1
ATOM 1462 N N . ALA A 1 186 ? 11.310 -4.854 25.718 1.00 57.66 186 ALA A N 1
ATOM 1463 C CA . ALA A 1 186 ? 11.146 -6.192 26.293 1.00 57.66 186 ALA A CA 1
ATOM 1464 C C . ALA A 1 186 ? 9.998 -6.302 27.316 1.00 57.66 186 ALA A C 1
ATOM 1466 O O . ALA A 1 186 ? 9.394 -7.361 27.448 1.00 57.66 186 ALA A O 1
ATOM 1467 N N . THR A 1 187 ? 9.688 -5.218 28.035 1.00 62.09 187 THR A N 1
ATOM 1468 C CA . THR A 1 187 ? 8.532 -5.125 28.939 1.00 62.09 187 THR A CA 1
ATOM 1469 C C . THR A 1 187 ? 7.560 -4.100 28.389 1.00 62.09 187 THR A C 1
ATOM 1471 O O . THR A 1 187 ? 7.902 -2.920 28.266 1.00 62.09 187 THR A O 1
ATOM 1474 N N . TYR A 1 188 ? 6.360 -4.556 28.060 1.00 73.56 188 TYR A N 1
ATOM 1475 C CA . TYR A 1 188 ? 5.389 -3.778 27.318 1.00 73.56 188 TYR A CA 1
ATOM 1476 C C . TYR A 1 188 ? 4.000 -3.913 27.963 1.00 73.56 188 TYR A C 1
ATOM 1478 O O . TYR A 1 188 ? 3.556 -5.016 28.280 1.00 73.56 188 TYR A O 1
ATOM 1486 N N . ASP A 1 189 ? 3.336 -2.778 28.189 1.00 86.62 189 ASP A N 1
ATOM 1487 C CA . ASP A 1 189 ? 1.993 -2.715 28.773 1.00 86.62 189 ASP A CA 1
ATOM 1488 C C . ASP A 1 189 ? 0.947 -2.717 27.652 1.00 86.62 189 ASP A C 1
ATOM 1490 O O . ASP A 1 189 ? 0.658 -1.687 27.033 1.00 86.62 189 ASP A O 1
ATOM 1494 N N . ALA A 1 190 ? 0.391 -3.902 27.397 1.00 87.25 190 ALA A N 1
ATOM 1495 C CA . ALA A 1 190 ? -0.591 -4.121 26.342 1.00 87.25 190 ALA A CA 1
ATOM 1496 C C . ALA A 1 190 ? -1.870 -3.309 26.527 1.00 87.25 190 ALA A C 1
ATOM 1498 O O . ALA A 1 190 ? -2.405 -2.791 25.547 1.00 87.25 190 ALA A O 1
ATOM 1499 N N . GLN A 1 191 ? -2.330 -3.143 27.767 1.00 89.62 191 GLN A N 1
ATOM 1500 C CA . GLN A 1 191 ? -3.546 -2.389 28.031 1.00 89.62 191 GLN A CA 1
ATOM 1501 C C . GLN A 1 191 ? -3.321 -0.900 27.773 1.00 89.62 191 GLN A C 1
ATOM 1503 O O . GLN A 1 191 ? -4.155 -0.251 27.140 1.00 89.62 191 GLN A O 1
ATOM 1508 N N . LYS A 1 192 ? -2.185 -0.358 28.225 1.00 90.44 192 LYS A N 1
ATOM 1509 C CA . LYS A 1 192 ? -1.849 1.052 28.016 1.00 90.44 192 LYS A CA 1
ATOM 1510 C C . LYS A 1 192 ? -1.723 1.399 26.539 1.00 90.44 192 LYS A C 1
ATOM 1512 O O . LYS A 1 192 ? -2.268 2.418 26.119 1.00 90.44 192 LYS A O 1
ATOM 1517 N N . GLU A 1 193 ? -1.027 0.584 25.753 1.00 90.31 193 GLU A N 1
ATOM 1518 C CA . GLU A 1 193 ? -0.928 0.847 24.317 1.00 90.31 193 GLU A CA 1
ATOM 1519 C C . GLU A 1 193 ? -2.280 0.690 23.629 1.00 90.31 193 GLU A C 1
ATOM 1521 O O . GLU A 1 193 ? -2.631 1.552 22.833 1.00 90.31 193 GLU A O 1
ATOM 1526 N N . LYS A 1 194 ? -3.059 -0.357 23.946 1.00 92.00 194 LYS A N 1
ATOM 1527 C CA . LYS A 1 194 ? -4.395 -0.537 23.366 1.00 92.00 194 LYS A CA 1
ATOM 1528 C C . LYS A 1 194 ? -5.221 0.739 23.531 1.00 92.00 194 LYS A C 1
ATOM 1530 O O . LYS A 1 194 ? -5.738 1.270 22.551 1.00 92.00 194 LYS A O 1
ATOM 1535 N N . CYS A 1 195 ? -5.286 1.262 24.759 1.00 92.12 195 CYS A N 1
ATOM 1536 C CA . CYS A 1 195 ? -5.999 2.502 25.060 1.00 92.12 195 CYS A CA 1
ATOM 1537 C C . CYS A 1 195 ? -5.415 3.704 24.306 1.00 92.12 195 CYS A C 1
ATOM 1539 O O . CYS A 1 195 ? -6.168 4.506 23.760 1.00 92.12 195 CYS A O 1
ATOM 1541 N N . LYS A 1 196 ? -4.084 3.829 24.254 1.00 93.00 196 LYS A N 1
ATOM 1542 C CA . LYS A 1 196 ? -3.407 4.915 23.537 1.00 93.00 196 LYS A CA 1
ATOM 1543 C C . LYS A 1 196 ? -3.742 4.895 22.045 1.00 93.00 196 LYS A C 1
ATOM 1545 O O . LYS A 1 196 ? -4.158 5.913 21.513 1.00 93.00 196 LYS A O 1
ATOM 1550 N N . VAL A 1 197 ? -3.600 3.750 21.383 1.00 94.38 197 VAL A N 1
ATOM 1551 C CA . VAL A 1 197 ? -3.814 3.611 19.936 1.00 94.38 197 VAL A CA 1
ATOM 1552 C C . VAL A 1 197 ? -5.279 3.827 19.580 1.00 94.38 197 VAL A C 1
ATOM 1554 O O . VAL A 1 197 ? -5.570 4.558 18.635 1.00 94.38 197 VAL A O 1
ATOM 1557 N N . ALA A 1 198 ? -6.208 3.252 20.352 1.00 95.62 198 ALA A N 1
ATOM 1558 C CA . ALA A 1 198 ? -7.633 3.503 20.159 1.00 95.62 198 ALA A CA 1
ATOM 1559 C C . ALA A 1 198 ? -7.948 5.003 20.287 1.00 95.62 198 ALA A C 1
ATOM 1561 O O . ALA A 1 198 ? -8.610 5.566 19.416 1.00 95.62 198 ALA A O 1
ATOM 1562 N N . GLN A 1 199 ? -7.407 5.676 21.308 1.00 95.06 199 GLN A N 1
ATOM 1563 C CA . GLN A 1 199 ? -7.589 7.116 21.490 1.00 95.06 199 GLN A CA 1
ATOM 1564 C C . GLN A 1 199 ? -6.962 7.937 20.352 1.00 95.06 199 GLN A C 1
ATOM 1566 O O . GLN A 1 199 ? -7.593 8.872 19.864 1.00 95.06 199 GLN A O 1
ATOM 1571 N N . ASP A 1 200 ? -5.752 7.591 19.905 1.00 94.38 200 ASP A N 1
ATOM 1572 C CA . ASP A 1 200 ? -5.057 8.273 18.807 1.00 94.38 200 ASP A CA 1
ATOM 1573 C C . ASP A 1 200 ? -5.866 8.201 17.503 1.00 94.38 200 ASP A C 1
ATOM 1575 O O . ASP A 1 200 ? -5.947 9.195 16.780 1.00 94.38 200 ASP A O 1
ATOM 1579 N N . ILE A 1 201 ? -6.510 7.059 17.231 1.00 95.88 201 ILE A N 1
ATOM 1580 C CA . ILE A 1 201 ? -7.417 6.862 16.089 1.00 95.88 201 ILE A CA 1
ATOM 1581 C C . ILE A 1 201 ? -8.689 7.697 16.257 1.00 95.88 201 ILE A C 1
ATOM 1583 O O . ILE A 1 201 ? -9.045 8.451 15.351 1.00 95.88 201 ILE A O 1
ATOM 1587 N N . VAL A 1 202 ? -9.359 7.595 17.410 1.00 95.25 202 VAL A N 1
ATOM 1588 C CA . VAL A 1 202 ? -10.608 8.323 17.695 1.00 95.25 202 VAL A CA 1
ATOM 1589 C C . VAL A 1 202 ? -10.406 9.833 17.566 1.00 95.25 202 VAL A C 1
ATOM 1591 O O . VAL A 1 202 ? -11.211 10.520 16.941 1.00 95.25 202 VAL A O 1
ATOM 1594 N N . ASN A 1 203 ? -9.280 10.347 18.057 1.00 94.81 203 ASN A N 1
ATOM 1595 C CA . ASN A 1 203 ? -8.944 11.765 17.972 1.00 94.81 203 ASN A CA 1
ATOM 1596 C C . ASN A 1 203 ? -8.830 12.280 16.527 1.00 94.81 203 ASN A C 1
ATOM 1598 O O . ASN A 1 203 ? -8.989 13.481 16.307 1.00 94.81 203 ASN A O 1
ATOM 1602 N N . GLN A 1 204 ? -8.567 11.419 15.533 1.00 95.00 204 GLN A N 1
ATOM 1603 C CA . GLN A 1 204 ? -8.484 11.856 14.136 1.00 95.00 204 GLN A CA 1
ATOM 1604 C C . GLN A 1 204 ? -9.845 12.177 13.514 1.00 95.00 204 GLN A C 1
ATOM 1606 O O . GLN A 1 204 ? -9.881 12.948 12.556 1.00 95.00 204 GLN A O 1
ATOM 1611 N N . PHE A 1 205 ? -10.956 11.646 14.038 1.00 92.81 205 PHE A N 1
ATOM 1612 C CA . PHE A 1 205 ? -12.287 11.927 13.486 1.00 92.81 205 PHE A CA 1
ATOM 1613 C C . PHE A 1 205 ? -12.677 13.406 13.640 1.00 92.81 205 PHE A C 1
ATOM 1615 O O . PHE A 1 205 ? -13.224 13.991 12.705 1.00 92.81 205 PHE A O 1
ATOM 1622 N N . ASP A 1 206 ? -12.307 14.033 14.761 1.00 89.00 206 ASP A N 1
ATOM 1623 C CA . ASP A 1 206 ? -12.577 15.452 15.046 1.00 89.00 206 ASP A CA 1
ATOM 1624 C C . ASP A 1 206 ? -11.387 16.378 14.727 1.00 89.00 206 ASP A C 1
ATOM 1626 O O . ASP A 1 206 ? -11.452 17.603 14.907 1.00 89.00 206 ASP A O 1
ATOM 1630 N N . ASN A 1 207 ? -10.274 15.822 14.238 1.00 90.38 207 ASN A N 1
ATOM 1631 C CA . ASN A 1 207 ? -9.065 16.590 13.971 1.00 90.38 207 ASN A CA 1
ATOM 1632 C C . ASN A 1 207 ? -9.231 17.488 12.732 1.00 90.38 207 ASN A C 1
ATOM 1634 O O . ASN A 1 207 ? -9.223 17.038 11.585 1.00 90.38 207 ASN A O 1
ATOM 1638 N N . LYS A 1 208 ? -9.283 18.807 12.952 1.00 87.25 208 LYS A N 1
ATOM 1639 C CA . LYS A 1 208 ? -9.368 19.818 11.877 1.00 87.25 208 LYS A CA 1
ATOM 1640 C C . LYS A 1 208 ? -8.164 19.811 10.924 1.00 87.25 208 LYS A C 1
ATOM 1642 O O . LYS A 1 208 ? -8.292 20.308 9.800 1.00 87.25 208 LYS A O 1
ATOM 1647 N N . TRP A 1 209 ? -7.040 19.261 11.384 1.00 86.75 209 TRP A N 1
ATOM 1648 C CA . TRP A 1 209 ? -5.760 19.139 10.683 1.00 86.75 209 TRP A CA 1
ATOM 1649 C C . TRP A 1 209 ? -5.452 17.704 10.245 1.00 86.75 209 TRP A C 1
ATOM 1651 O O . TRP A 1 209 ? -4.298 17.388 9.959 1.00 86.75 209 TRP A O 1
ATOM 1661 N N . LYS A 1 210 ? -6.462 16.828 10.224 1.00 89.25 210 LYS A N 1
ATOM 1662 C CA . LYS A 1 210 ? -6.346 15.477 9.675 1.00 89.25 210 LYS A CA 1
ATOM 1663 C C . LYS A 1 210 ? -5.739 15.524 8.263 1.00 89.25 210 LYS A C 1
ATOM 1665 O O . LYS A 1 210 ? -6.090 16.398 7.471 1.00 89.25 210 LYS A O 1
ATOM 1670 N N . ALA A 1 211 ? -4.818 14.602 7.981 1.00 88.19 211 ALA A N 1
ATOM 1671 C CA . ALA A 1 211 ? -4.030 14.598 6.750 1.00 88.19 211 ALA A CA 1
ATOM 1672 C C . ALA A 1 211 ? -4.841 14.190 5.510 1.00 88.19 211 ALA A C 1
ATOM 1674 O O . ALA A 1 211 ? -4.676 14.796 4.450 1.00 88.19 211 ALA A O 1
ATOM 1675 N N . GLY A 1 212 ? -5.682 13.161 5.636 1.00 86.62 212 GLY A N 1
ATOM 1676 C CA . GLY A 1 212 ? -6.557 12.700 4.566 1.00 86.62 212 GLY A CA 1
ATOM 1677 C C . GLY A 1 212 ? -7.847 13.507 4.432 1.00 86.62 212 GLY A C 1
ATOM 1678 O O . GLY A 1 212 ? -8.128 14.390 5.250 1.00 86.62 212 GLY A O 1
ATOM 1679 N N . PRO A 1 213 ? -8.685 13.169 3.432 1.00 85.56 213 PRO A N 1
ATOM 1680 C CA . PRO A 1 213 ? -9.977 13.807 3.230 1.00 85.56 213 PRO A CA 1
ATOM 1681 C C . PRO A 1 213 ? -10.805 13.897 4.515 1.00 85.56 213 PRO A C 1
ATOM 1683 O O . PRO A 1 213 ? -10.913 12.945 5.302 1.00 85.56 213 PRO A O 1
ATOM 1686 N N . ARG A 1 214 ? -11.436 15.057 4.718 1.00 78.12 214 ARG A N 1
ATOM 1687 C CA . ARG A 1 214 ? -12.378 15.263 5.825 1.00 78.12 214 ARG A CA 1
ATOM 1688 C C . ARG A 1 214 ? -13.597 14.356 5.654 1.00 78.12 214 ARG A C 1
ATOM 1690 O O . ARG A 1 214 ? -14.148 14.253 4.561 1.00 78.12 214 ARG A O 1
ATOM 1697 N N . GLY A 1 215 ? -14.032 13.735 6.747 1.00 77.75 215 GLY A N 1
ATOM 1698 C CA . GLY A 1 215 ? -15.175 12.823 6.777 1.00 77.75 215 GLY A CA 1
ATOM 1699 C C . GLY A 1 215 ? -15.077 11.826 7.932 1.00 77.75 215 GLY A C 1
ATOM 1700 O O . GLY A 1 215 ? -14.065 11.785 8.630 1.00 77.75 215 GLY A O 1
ATOM 1701 N N . GLY A 1 216 ? -16.112 11.001 8.101 1.00 87.44 216 GLY A N 1
ATOM 1702 C CA . GLY A 1 216 ? -16.219 9.996 9.169 1.00 87.44 216 GLY A CA 1
ATOM 1703 C C . GLY A 1 216 ? -15.379 8.732 8.953 1.00 87.44 216 GLY A C 1
ATOM 1704 O O . GLY A 1 216 ? -15.882 7.637 9.161 1.00 87.44 216 GLY A O 1
ATOM 1705 N N . HIS A 1 217 ? -14.134 8.866 8.490 1.00 92.50 217 HIS A N 1
ATOM 1706 C CA . HIS A 1 217 ? -13.222 7.745 8.213 1.00 92.50 217 HIS A CA 1
ATOM 1707 C C . HIS A 1 217 ? -11.825 8.086 8.718 1.00 92.50 217 HIS A C 1
ATOM 1709 O O . HIS A 1 217 ? -11.438 9.243 8.633 1.00 92.50 217 HIS A O 1
ATOM 1715 N N . VAL A 1 218 ? -11.041 7.110 9.167 1.00 95.31 218 VAL A N 1
ATOM 1716 C CA . VAL A 1 218 ? -9.641 7.305 9.582 1.00 95.31 218 VAL A CA 1
ATOM 1717 C C . VAL A 1 218 ? -8.803 6.180 8.990 1.00 95.31 218 VAL A C 1
ATOM 1719 O O . VAL A 1 218 ? -9.150 5.010 9.140 1.00 95.31 218 VAL A O 1
ATOM 1722 N N . VAL A 1 219 ? -7.710 6.520 8.306 1.00 96.12 219 VAL A N 1
ATOM 1723 C CA . VAL A 1 219 ? -6.750 5.535 7.792 1.00 96.12 219 VAL A CA 1
ATOM 1724 C C . VAL A 1 219 ? -5.591 5.396 8.771 1.00 96.12 219 VAL A C 1
ATOM 1726 O O . VAL A 1 219 ? -4.828 6.337 8.987 1.00 96.12 219 VAL A O 1
ATOM 1729 N N . LEU A 1 220 ? -5.445 4.201 9.340 1.00 96.19 220 LEU A N 1
ATOM 1730 C CA . LEU A 1 220 ? -4.333 3.843 10.214 1.00 96.19 220 LEU A CA 1
ATOM 1731 C C . LEU A 1 220 ? -3.172 3.261 9.395 1.00 96.19 220 LEU A C 1
ATOM 1733 O O . LEU A 1 220 ? -3.358 2.328 8.612 1.00 96.19 220 LEU A O 1
ATOM 1737 N N . LEU A 1 221 ? -1.963 3.782 9.601 1.00 96.44 221 LEU A N 1
ATOM 1738 C CA . LEU A 1 221 ? -0.721 3.149 9.162 1.00 96.44 221 LEU A CA 1
ATOM 1739 C C . LEU A 1 221 ? -0.126 2.321 10.304 1.00 96.44 221 LEU A C 1
ATOM 1741 O O . LEU A 1 221 ? 0.031 2.811 11.417 1.00 96.44 221 LEU A O 1
ATOM 1745 N N . THR A 1 222 ? 0.276 1.092 10.005 1.00 95.44 222 THR A N 1
ATOM 1746 C CA . THR A 1 222 ? 1.170 0.287 10.843 1.00 95.44 222 THR A CA 1
ATOM 1747 C C . THR A 1 222 ? 1.960 -0.680 9.955 1.00 95.44 222 THR A C 1
ATOM 1749 O O . THR A 1 222 ? 1.796 -0.652 8.734 1.00 95.44 222 THR A O 1
ATOM 1752 N N . HIS A 1 223 ? 2.820 -1.506 10.550 1.00 92.25 223 HIS A N 1
ATOM 1753 C CA . HIS A 1 223 ? 3.649 -2.475 9.834 1.00 92.25 223 HIS A CA 1
ATOM 1754 C C . HIS A 1 223 ? 3.550 -3.861 10.472 1.00 92.25 223 HIS A C 1
ATOM 1756 O O . HIS A 1 223 ? 3.491 -3.992 11.692 1.00 92.25 223 HIS A O 1
ATOM 1762 N N . ASP A 1 224 ? 3.556 -4.891 9.634 1.00 89.44 224 ASP A N 1
ATOM 1763 C CA . ASP A 1 224 ? 3.463 -6.304 10.010 1.00 89.44 224 ASP A CA 1
ATOM 1764 C C . ASP A 1 224 ? 4.569 -6.751 10.976 1.00 89.44 224 ASP A C 1
ATOM 1766 O O . ASP A 1 224 ? 4.286 -7.434 11.959 1.00 89.44 224 ASP A O 1
ATOM 1770 N N . TYR A 1 225 ? 5.808 -6.305 10.765 1.00 86.12 225 TYR A N 1
ATOM 1771 C CA . TYR A 1 225 ? 6.956 -6.669 11.600 1.00 86.12 225 TYR A CA 1
ATOM 1772 C C . TYR A 1 225 ? 6.825 -6.211 13.061 1.00 86.12 225 TYR A C 1
ATOM 1774 O O . TYR A 1 225 ? 7.499 -6.753 13.939 1.00 86.12 225 TYR A O 1
ATOM 1782 N N . PHE A 1 226 ? 5.948 -5.246 13.360 1.00 88.94 226 PHE A N 1
ATOM 1783 C CA . PHE A 1 226 ? 5.635 -4.895 14.743 1.00 88.94 226 PHE A CA 1
ATOM 1784 C C . PHE A 1 226 ? 4.906 -6.028 15.476 1.00 88.94 226 PHE A C 1
ATOM 1786 O O . PHE A 1 226 ? 5.032 -6.135 16.690 1.00 88.94 226 PHE A O 1
ATOM 1793 N N . PHE A 1 227 ? 4.206 -6.912 14.767 1.00 89.31 227 PHE A N 1
ATOM 1794 C CA . PHE A 1 227 ? 3.317 -7.931 15.333 1.00 89.31 227 PHE A CA 1
ATOM 1795 C C . PHE A 1 227 ? 3.852 -9.359 15.154 1.00 89.31 227 PHE A C 1
ATOM 1797 O O . PHE A 1 227 ? 3.084 -10.308 15.033 1.00 89.31 227 PHE A O 1
ATOM 1804 N N . ALA A 1 228 ? 5.179 -9.517 15.153 1.00 84.38 228 ALA A N 1
ATOM 1805 C CA . ALA A 1 228 ? 5.865 -10.776 14.848 1.00 84.38 228 ALA A CA 1
ATOM 1806 C C . ALA A 1 228 ? 5.706 -11.897 15.902 1.00 84.38 228 ALA A C 1
ATOM 1808 O O . ALA A 1 228 ? 6.177 -13.011 15.682 1.00 84.38 228 ALA A O 1
ATOM 1809 N N . ASP A 1 229 ? 5.066 -11.630 17.043 1.00 86.12 229 ASP A N 1
ATOM 1810 C CA . ASP A 1 229 ? 4.805 -12.618 18.093 1.00 86.12 229 ASP A CA 1
ATOM 1811 C C . ASP A 1 229 ? 3.352 -12.546 18.589 1.00 86.12 229 ASP A C 1
ATOM 1813 O O . ASP A 1 229 ? 2.654 -11.551 18.387 1.00 86.12 229 ASP A O 1
ATOM 1817 N N . MET A 1 230 ? 2.877 -13.614 19.243 1.00 87.00 230 MET A N 1
ATOM 1818 C CA . MET A 1 230 ? 1.474 -13.717 19.667 1.00 87.00 230 MET A CA 1
ATOM 1819 C C . MET A 1 230 ? 1.053 -12.624 20.651 1.00 87.00 230 MET A C 1
ATOM 1821 O O . MET A 1 230 ? -0.089 -12.165 20.598 1.00 87.00 230 MET A O 1
ATOM 1825 N N . ALA A 1 231 ? 1.944 -12.221 21.562 1.00 85.06 231 ALA A N 1
ATOM 1826 C CA . ALA A 1 231 ? 1.621 -11.184 22.533 1.00 85.06 231 ALA A CA 1
ATOM 1827 C C . ALA A 1 231 ? 1.406 -9.860 21.799 1.00 85.06 231 ALA A C 1
ATOM 1829 O O . ALA A 1 231 ? 0.400 -9.188 22.020 1.00 85.06 231 ALA A O 1
ATOM 1830 N N . LYS A 1 232 ? 2.274 -9.542 20.836 1.00 86.56 232 LYS A N 1
ATOM 1831 C CA . LYS A 1 232 ? 2.120 -8.344 20.019 1.00 86.56 232 LYS A CA 1
ATOM 1832 C C . LYS A 1 232 ? 0.881 -8.404 19.122 1.00 86.56 232 LYS A C 1
ATOM 1834 O O . LYS A 1 232 ? 0.082 -7.470 19.102 1.00 86.56 232 LYS A O 1
ATOM 1839 N N . ALA A 1 233 ? 0.653 -9.530 18.453 1.00 88.75 233 ALA A N 1
ATOM 1840 C CA . ALA A 1 233 ? -0.523 -9.741 17.611 1.00 88.75 233 ALA A CA 1
ATOM 1841 C C . ALA A 1 233 ? -1.848 -9.633 18.392 1.00 88.75 233 ALA A C 1
ATOM 1843 O O . ALA A 1 233 ? -2.831 -9.103 17.870 1.00 88.75 233 ALA A O 1
ATOM 1844 N N . SER A 1 234 ? -1.886 -10.068 19.659 1.00 90.88 234 SER A N 1
ATOM 1845 C CA . SER A 1 234 ? -3.091 -9.931 20.490 1.00 90.88 234 SER A CA 1
ATOM 1846 C C . SER A 1 234 ? -3.496 -8.476 20.739 1.00 90.88 234 SER A C 1
ATOM 1848 O O . SER A 1 234 ? -4.688 -8.191 20.786 1.00 90.88 234 SER A O 1
ATOM 1850 N N . ILE A 1 235 ? -2.546 -7.536 20.783 1.00 91.56 235 ILE A N 1
ATOM 1851 C CA . ILE A 1 235 ? -2.862 -6.110 20.954 1.00 91.56 235 ILE A CA 1
ATOM 1852 C C . ILE A 1 235 ? -3.589 -5.585 19.721 1.00 91.56 235 ILE A C 1
ATOM 1854 O O . ILE A 1 235 ? -4.533 -4.816 19.857 1.00 91.56 235 ILE A O 1
ATOM 1858 N N . PHE A 1 236 ? -3.185 -6.008 18.519 1.00 92.50 236 PHE A N 1
ATOM 1859 C CA . PHE A 1 236 ? -3.873 -5.623 17.287 1.00 92.50 236 PHE A CA 1
ATOM 1860 C C . PHE A 1 236 ? -5.342 -6.054 17.327 1.00 92.50 236 PHE A C 1
ATOM 1862 O O . PHE A 1 236 ? -6.234 -5.237 17.098 1.00 92.50 236 PHE A O 1
ATOM 1869 N N . ARG A 1 237 ? -5.601 -7.316 17.700 1.00 93.56 237 ARG A N 1
ATOM 1870 C CA . ARG A 1 237 ? -6.963 -7.830 17.913 1.00 93.56 237 ARG A CA 1
ATOM 1871 C C . ARG A 1 237 ? -7.719 -6.993 18.948 1.00 93.56 237 ARG A C 1
ATOM 1873 O O . ARG A 1 237 ? -8.870 -6.640 18.714 1.00 93.56 237 ARG A O 1
ATOM 1880 N N . ASP A 1 238 ? -7.086 -6.680 20.073 1.00 95.06 238 ASP A N 1
ATOM 1881 C CA . ASP A 1 238 ? -7.744 -5.981 21.177 1.00 95.06 238 ASP A CA 1
ATOM 1882 C C . ASP A 1 238 ? -8.037 -4.510 20.843 1.00 95.06 238 ASP A C 1
ATOM 1884 O O . ASP A 1 238 ? -9.073 -3.993 21.252 1.00 95.06 238 ASP A O 1
ATOM 1888 N N . VAL A 1 239 ? -7.188 -3.847 20.049 1.00 95.62 239 VAL A N 1
ATOM 1889 C CA . VAL A 1 239 ? -7.464 -2.510 19.492 1.00 95.62 239 VAL A CA 1
ATOM 1890 C C . VAL A 1 239 ? -8.658 -2.561 18.541 1.00 95.62 239 VAL A C 1
ATOM 1892 O O . VAL A 1 239 ? -9.543 -1.714 18.633 1.00 95.62 239 VAL A O 1
ATOM 1895 N N . VAL A 1 240 ? -8.727 -3.563 17.657 1.00 95.94 240 VAL A N 1
ATOM 1896 C CA . VAL A 1 240 ? -9.886 -3.751 16.767 1.00 95.94 240 VAL A CA 1
ATOM 1897 C C . VAL A 1 240 ? -11.167 -3.958 17.577 1.00 95.94 240 VAL A C 1
ATOM 1899 O O . VAL A 1 240 ? -12.169 -3.299 17.302 1.00 95.94 240 VAL A O 1
ATOM 1902 N N . ALA A 1 241 ? -11.127 -4.817 18.598 1.00 96.50 241 ALA A N 1
ATOM 1903 C CA . ALA A 1 241 ? -12.270 -5.066 19.472 1.00 96.50 241 ALA A CA 1
ATOM 1904 C C . ALA A 1 241 ? -12.700 -3.801 20.236 1.00 96.50 241 ALA A C 1
ATOM 1906 O O . ALA A 1 241 ? -13.891 -3.516 20.316 1.00 96.50 241 ALA A O 1
ATOM 1907 N N . GLU A 1 242 ? -11.750 -3.013 20.747 1.00 96.94 242 GLU A N 1
ATOM 1908 C CA . GLU A 1 242 ? -12.031 -1.737 21.418 1.00 96.94 242 GLU A CA 1
ATOM 1909 C C . GLU A 1 242 ? -12.744 -0.753 20.480 1.00 96.94 242 GLU A C 1
ATOM 1911 O O . GLU A 1 242 ? -13.777 -0.192 20.835 1.00 96.94 242 GLU A O 1
ATOM 1916 N N . LEU A 1 243 ? -12.240 -0.578 19.254 1.00 97.25 243 LEU A N 1
ATOM 1917 C CA . LEU A 1 243 ? -12.858 0.310 18.266 1.00 97.25 243 LEU A CA 1
ATOM 1918 C C . LEU A 1 243 ? -14.280 -0.146 17.906 1.00 97.25 243 LEU A C 1
ATOM 1920 O O . LEU A 1 243 ? -15.183 0.683 17.803 1.00 97.25 243 LEU A O 1
ATOM 1924 N N . GLN A 1 244 ? -14.503 -1.454 17.769 1.00 97.25 244 GLN A N 1
ATOM 1925 C CA . GLN A 1 244 ? -15.836 -2.009 17.520 1.00 97.25 244 GLN A CA 1
ATOM 1926 C C . GLN A 1 244 ? -16.789 -1.788 18.703 1.00 97.25 244 GLN A C 1
ATOM 1928 O O . GLN A 1 244 ? -17.944 -1.423 18.489 1.00 97.25 244 GLN A O 1
ATOM 1933 N N . LEU A 1 245 ? -16.314 -1.947 19.944 1.00 96.81 245 LEU A N 1
ATOM 1934 C CA . LEU A 1 245 ? -17.094 -1.652 21.154 1.00 96.81 245 LEU A CA 1
ATOM 1935 C C . LEU A 1 245 ? -17.477 -0.169 21.252 1.00 96.81 245 LEU A C 1
ATOM 1937 O O . LEU A 1 245 ? -18.570 0.150 21.715 1.00 96.81 245 LEU A O 1
ATOM 1941 N N . LEU A 1 246 ? -16.612 0.728 20.774 1.00 95.75 246 LEU A N 1
ATOM 1942 C CA . LEU A 1 246 ? -16.881 2.166 20.672 1.00 95.75 246 LEU A CA 1
ATOM 1943 C C . LEU A 1 246 ? -17.812 2.536 19.498 1.00 95.75 246 LEU A C 1
ATOM 1945 O O . LEU A 1 246 ? -18.143 3.708 19.333 1.00 95.75 246 LEU A O 1
ATOM 1949 N N . GLY A 1 247 ? -18.255 1.558 18.700 1.00 96.31 247 GLY A N 1
ATOM 1950 C CA . GLY A 1 247 ? -19.215 1.746 17.610 1.00 96.31 247 GLY A CA 1
ATOM 1951 C C . GLY A 1 247 ? -18.597 2.020 16.237 1.00 96.31 247 GLY A C 1
ATOM 1952 O O . GLY A 1 247 ? -19.331 2.341 15.303 1.00 96.31 247 GLY A O 1
ATOM 1953 N N . TYR A 1 248 ? -17.277 1.887 16.079 1.00 96.12 248 TYR A N 1
ATOM 1954 C CA . TYR A 1 248 ? -16.617 2.055 14.783 1.00 96.12 248 TYR A CA 1
ATOM 1955 C C . TYR A 1 248 ? -16.649 0.767 13.958 1.00 96.12 248 TYR A C 1
ATOM 1957 O O . TYR A 1 248 ? -16.436 -0.338 14.457 1.00 96.12 248 TYR A O 1
ATOM 1965 N N . THR A 1 249 ? -16.843 0.916 12.651 1.00 94.81 249 THR A N 1
ATOM 1966 C CA . THR A 1 249 ? -16.689 -0.173 11.683 1.00 94.81 249 THR A CA 1
ATOM 1967 C C . THR A 1 249 ? -15.285 -0.172 11.094 1.00 94.81 249 THR A C 1
ATOM 1969 O O . THR A 1 249 ? -14.769 0.882 10.722 1.00 94.81 249 THR A O 1
ATOM 1972 N N . ILE A 1 250 ? -14.691 -1.355 10.943 1.00 94.81 250 ILE A N 1
ATOM 1973 C CA . ILE A 1 250 ? -13.396 -1.532 10.277 1.00 94.81 250 ILE A CA 1
ATOM 1974 C C . ILE A 1 250 ? -13.639 -1.979 8.837 1.00 94.81 250 ILE A C 1
ATOM 1976 O O . ILE A 1 250 ? -14.398 -2.917 8.600 1.00 94.81 250 ILE A O 1
ATOM 1980 N N . GLY A 1 251 ? -12.997 -1.303 7.887 1.00 93.50 251 GLY A N 1
ATOM 1981 C CA . GLY A 1 251 ? -13.145 -1.558 6.457 1.00 93.50 251 GLY A CA 1
ATOM 1982 C C . GLY A 1 251 ? -11.810 -1.562 5.721 1.00 93.50 251 GLY A C 1
ATOM 1983 O O . GLY A 1 251 ? -10.740 -1.419 6.313 1.00 93.50 251 GLY A O 1
ATOM 1984 N N . THR A 1 252 ? -11.892 -1.726 4.405 1.00 94.50 252 THR A N 1
ATOM 1985 C CA . THR A 1 252 ? -10.737 -1.739 3.491 1.00 94.50 252 THR A CA 1
ATOM 1986 C C . THR A 1 252 ? -10.714 -0.474 2.627 1.00 94.50 252 THR A C 1
ATOM 1988 O O . THR A 1 252 ? -11.731 0.202 2.484 1.00 94.50 252 THR A O 1
ATOM 1991 N N . LEU A 1 253 ? -9.551 -0.095 2.087 1.00 94.12 253 LEU A N 1
ATOM 1992 C CA . LEU A 1 253 ? -9.393 1.171 1.349 1.00 94.12 253 LEU A CA 1
ATOM 1993 C C . LEU A 1 253 ? -10.196 1.216 0.041 1.00 94.12 253 LEU A C 1
ATOM 1995 O O . LEU A 1 253 ? -10.546 2.302 -0.407 1.00 94.12 253 LEU A O 1
ATOM 1999 N N . ASP A 1 254 ? -10.545 0.074 -0.548 1.00 93.31 254 ASP A N 1
ATOM 2000 C CA . ASP A 1 254 ? -11.452 0.004 -1.699 1.00 93.31 254 ASP A CA 1
ATOM 2001 C C . ASP A 1 254 ? -12.916 0.319 -1.352 1.00 93.31 254 ASP A C 1
ATOM 2003 O O . ASP A 1 254 ? -13.731 0.537 -2.243 1.00 93.31 254 ASP A O 1
ATOM 2007 N N . GLN A 1 255 ? -13.239 0.418 -0.061 1.00 91.44 255 GLN A N 1
ATOM 2008 C CA . GLN A 1 255 ? -14.516 0.925 0.451 1.00 91.44 255 GLN A CA 1
ATOM 2009 C C . GLN A 1 255 ? -14.411 2.384 0.921 1.00 91.44 255 GLN A C 1
A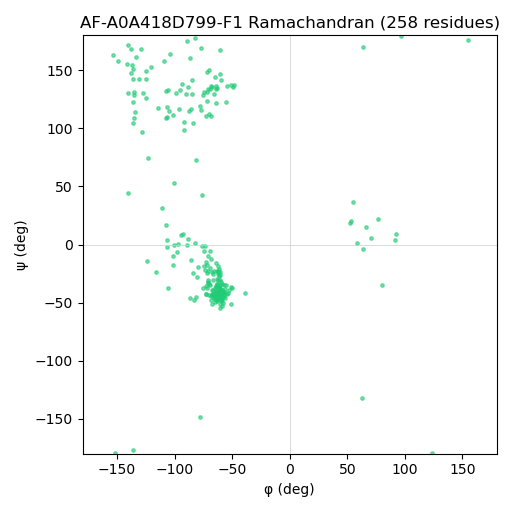TOM 2011 O O . GLN A 1 255 ? -15.397 2.951 1.394 1.00 91.44 255 GLN A O 1
ATOM 2016 N N . TYR A 1 256 ? -13.227 3.000 0.826 1.00 90.75 256 TYR A N 1
ATOM 2017 C CA . TYR A 1 256 ? -13.029 4.387 1.229 1.00 90.75 256 TYR A CA 1
ATOM 2018 C C . TYR A 1 256 ? -13.835 5.314 0.306 1.00 90.75 256 TYR A C 1
ATOM 2020 O O . TYR A 1 256 ? -13.717 5.200 -0.918 1.00 90.75 256 TYR A O 1
ATOM 2028 N N . PRO A 1 257 ? -14.644 6.243 0.843 1.00 84.94 257 PRO A N 1
ATOM 2029 C CA . PRO A 1 257 ? -15.490 7.088 0.015 1.00 84.94 257 PRO A CA 1
ATOM 2030 C C . PRO A 1 257 ? -14.635 8.085 -0.762 1.00 84.94 257 PRO A C 1
ATOM 2032 O O . PRO A 1 257 ? -14.038 9.008 -0.204 1.00 84.94 257 PRO A O 1
ATOM 2035 N N . LEU A 1 258 ? -14.600 7.910 -2.075 1.00 82.62 258 LEU A N 1
ATOM 2036 C CA . LEU A 1 258 ? -14.001 8.871 -2.985 1.00 82.62 258 LEU A CA 1
ATOM 2037 C C . LEU A 1 258 ? -15.070 9.886 -3.378 1.00 82.62 258 LEU A C 1
ATOM 2039 O O . LEU A 1 258 ? -16.205 9.514 -3.679 1.00 82.62 258 LEU A O 1
ATOM 2043 N N . LYS A 1 259 ? -14.714 11.172 -3.377 1.00 71.19 259 LYS A N 1
ATOM 2044 C CA . LYS A 1 259 ? -15.568 12.186 -3.997 1.00 71.19 259 LYS A CA 1
ATOM 2045 C C . LYS A 1 259 ? -15.623 11.882 -5.497 1.00 71.19 259 LYS A C 1
ATOM 2047 O O . LYS A 1 259 ? -14.569 11.772 -6.123 1.00 71.19 259 LYS A O 1
ATOM 2052 N N . GLN A 1 260 ? -16.832 11.675 -6.014 1.00 54.91 260 GLN A N 1
ATOM 2053 C CA . GLN A 1 260 ? -17.095 11.569 -7.450 1.00 54.91 260 GLN A CA 1
ATOM 2054 C C . GLN A 1 260 ? -17.068 12.953 -8.092 1.00 54.91 260 GLN A C 1
ATOM 2056 O O . GLN A 1 260 ? -17.525 13.911 -7.423 1.00 54.91 260 GLN A O 1
#

Secondary structure (DSSP, 8-state):
-GGGGT-S-HHHHHTT---HHHHHHHHHHHHHHHHTT----B--SSTTEETTTTEE-TTTHHHH----GGGGGG-SSHHHHHHHHHHHHHHHH--GGG--SHHHHHHHHHHHHHHTTEE--TT-EEEEETTEEEEE---GGGSTHHHHHHHHHHHHHHH---TT-SS-PPPEE---SEE------SS--HHHHHHHHHHHHHHHHS-TT-SS-SSS--PEE--GGGG-SHHHHHHHHHHHHHHHHTTPPP--GGGS----

Sequence (260 aa):
SGYNFCGQETDAIVNLKCNPAAYDTALQLLVWTIKAGHMIAAHSDSHFYDARAGFCNYLTMPSVTKVEDKYAKCGKDPWSDMVRGALRIDDALANETLWETDADRAAHKRAVSTLWSYARLPCTNVWRLPGETTVTGLRKEDLGPERDIRMLTAEKLFGGELECKPDTKPWLSMGWDAEWRLDAKATYDAQKEKCKVAQDIVNQFDNKWKAGPRGGHVVLLTHDYFFADMAKASIFRDVVAELQLLGYTIGTLDQYPLKQ

pLDDT: mean 91.54, std 7.6, range [54.91, 98.44]

Organism: Aphanomyces astaci (NCBI:txid112090)